Protein AF-A0A2V6C7C2-F1 (afdb_monomer)

Solvent-accessible surface area (backbone atoms only — not comparable to full-atom values): 11644 Å² total; per-residue (Å²): 134,55,72,67,60,51,52,50,51,51,51,52,51,50,51,53,52,50,49,51,52,50,50,54,49,50,71,72,61,53,42,81,50,65,70,53,61,60,75,38,89,41,71,35,32,32,87,88,65,49,78,77,36,67,43,21,40,68,70,73,57,61,56,94,78,22,45,47,46,80,51,57,51,52,71,66,54,66,71,71,37,52,89,63,50,36,46,23,43,33,42,32,35,35,92,88,70,51,73,46,82,46,77,46,78,42,62,40,92,56,64,85,53,64,72,69,66,66,59,57,42,44,74,73,56,34,45,76,77,43,81,43,84,48,68,45,84,36,73,69,99,54,75,46,71,46,50,26,31,38,32,39,29,38,31,74,49,67,46,98,86,70,47,78,44,78,45,78,49,79,47,77,46,61,48,70,38,68,97,43,78,36,46,47,68,67,59,52,54,49,52,42,53,51,34,36,74,75,72,33,28,81

Nearest PDB structures (foldseek):
  7m30-assembly1_D  TM=2.480E-01  e=1.673E-01  Human betaherpesvirus 5
  4rh8-assembly4_D  TM=3.656E-01  e=1.509E+00  Escherichia coli K-12
  7m22-assembly1_D  TM=3.491E-01  e=1.138E+00  Human betaherpesvirus 5
  4rh8-assembly3_C  TM=4.033E-01  e=2.807E+00  Escherichia coli K-12
  5odn-assembly1_B  TM=4.798E-01  e=9.175E+00  Salinibacter ruber DSM 13855

pLDDT: mean 91.93, std 5.11, range [59.72, 98.06]

Radius of gyration: 22.16 Å; Cα contacts (8 Å, |Δi|>4): 317; chains: 1; bounding box: 68×44×55 Å

Sequence (202 aa):
MNKRSWNMLVVVLVLVGGASSLLGYWKTKQKLGRPGVKIVAEPIHDPDGKVVGTNSVYLPEQALNFSSQPVPVTPLELGWLPQDTTYGRRIYKAPDDFQIWCNVVLMGSDRTSIHKPQYCLTGQGWWIDRSELTTIPMDRPSRYDLPVMKLTATSVGETASGEKVKARGVYVYWFVADNELTADHLQRMWWMARDLIRTGTL

Secondary structure (DSSP, 8-state):
--HHHHHHHHHHHHHHHHHHHHHHHHHHH-B----SS-EES--EE-TT--EEES-EE---SEETTEEEEE-PPPHHHHHHS-TT-EEEEEEEE-TTS-EEEEEEEE--S-GGG---HHHHHHHTTEEEEEEEEEEEEE-SSS-EEEEEEEEEEEEEEE-TTS-EEEEEEEEEE-EEETTEEES-HHHHHHHHHHHHHHHSB-

Structure (mmCIF, N/CA/C/O backbone):
data_AF-A0A2V6C7C2-F1
#
_entry.id   AF-A0A2V6C7C2-F1
#
loop_
_atom_site.group_PDB
_atom_site.id
_atom_site.type_symbol
_atom_site.label_atom_id
_atom_site.label_alt_id
_atom_site.label_comp_id
_atom_site.label_asym_id
_atom_site.label_entity_id
_atom_site.label_seq_id
_atom_site.pdbx_PDB_ins_code
_atom_site.Cartn_x
_atom_site.Cartn_y
_atom_site.Cartn_z
_atom_site.occupancy
_atom_site.B_iso_or_equiv
_atom_site.auth_seq_id
_atom_site.auth_comp_id
_atom_site.auth_asym_id
_atom_site.auth_atom_id
_atom_site.pdbx_PDB_model_num
ATOM 1 N N . MET A 1 1 ? 45.050 16.874 -27.791 1.00 59.72 1 MET A N 1
ATOM 2 C CA . MET A 1 1 ? 44.523 15.690 -27.069 1.00 59.72 1 MET A CA 1
ATOM 3 C C . MET A 1 1 ? 45.266 14.453 -27.557 1.00 59.72 1 MET A C 1
ATOM 5 O O . MET A 1 1 ? 45.430 14.333 -28.764 1.00 59.72 1 MET A O 1
ATOM 9 N N . ASN A 1 2 ? 45.780 13.580 -26.681 1.00 85.88 2 ASN A N 1
ATOM 10 C CA . ASN A 1 2 ? 46.509 12.388 -27.145 1.00 85.88 2 ASN A CA 1
ATOM 11 C C . ASN A 1 2 ? 45.525 11.286 -27.604 1.00 85.88 2 ASN A C 1
ATOM 13 O O . ASN A 1 2 ? 44.358 11.285 -27.201 1.00 85.88 2 ASN A O 1
ATOM 17 N N . LYS A 1 3 ? 45.992 10.340 -28.433 1.00 86.44 3 LYS A N 1
ATOM 18 C CA . LYS A 1 3 ? 45.162 9.245 -28.978 1.00 86.44 3 LYS A CA 1
ATOM 19 C C . LYS A 1 3 ? 44.447 8.430 -27.889 1.00 86.44 3 LYS A C 1
ATOM 21 O O . LYS A 1 3 ? 43.309 8.025 -28.079 1.00 86.44 3 LYS A O 1
ATOM 26 N N . ARG A 1 4 ? 45.073 8.231 -26.725 1.00 85.88 4 ARG A N 1
ATOM 27 C CA . ARG A 1 4 ? 44.493 7.513 -25.578 1.00 85.88 4 ARG A CA 1
ATOM 28 C C . ARG A 1 4 ? 43.332 8.286 -24.944 1.00 85.88 4 ARG A C 1
ATOM 30 O O . ARG A 1 4 ? 42.306 7.682 -24.656 1.00 85.88 4 ARG A O 1
ATOM 37 N N . SER A 1 5 ? 43.460 9.604 -24.783 1.00 85.69 5 SER A N 1
ATOM 38 C CA . SER A 1 5 ? 42.380 10.473 -24.294 1.00 85.69 5 SER A CA 1
ATOM 39 C C . SER A 1 5 ? 41.203 10.524 -25.271 1.00 85.69 5 SER A C 1
ATOM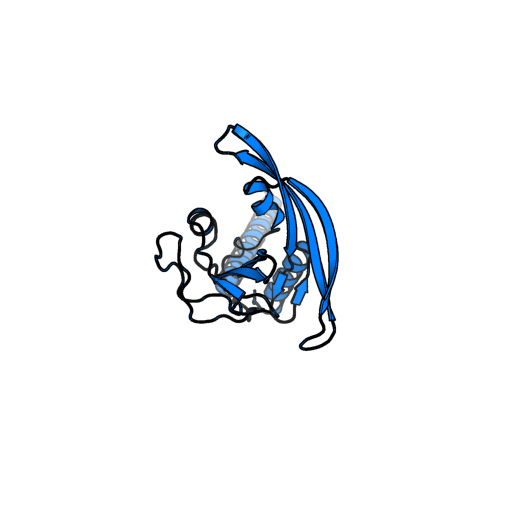 41 O O . SER A 1 5 ? 40.056 10.496 -24.840 1.00 85.69 5 SER A O 1
ATOM 43 N N . TRP A 1 6 ? 41.475 10.546 -26.581 1.00 93.62 6 TRP A N 1
ATOM 44 C CA . TRP A 1 6 ? 40.430 10.466 -27.607 1.00 93.62 6 TRP A CA 1
ATOM 45 C C . TRP A 1 6 ? 39.699 9.121 -27.573 1.00 93.62 6 TRP A C 1
ATOM 47 O O . TRP A 1 6 ? 38.473 9.092 -27.547 1.00 93.62 6 TRP A O 1
ATOM 57 N N . ASN A 1 7 ? 40.437 8.013 -27.475 1.00 93.31 7 ASN A N 1
ATOM 58 C CA . ASN A 1 7 ? 39.845 6.680 -27.373 1.00 93.31 7 ASN A CA 1
ATOM 59 C C . ASN A 1 7 ? 38.983 6.532 -26.109 1.00 93.31 7 ASN A C 1
ATOM 61 O O . ASN A 1 7 ? 37.884 5.994 -26.187 1.00 93.31 7 ASN A O 1
ATOM 65 N N . MET A 1 8 ? 39.440 7.043 -24.960 1.00 93.88 8 MET A N 1
ATOM 66 C CA . MET A 1 8 ? 38.638 7.054 -23.729 1.00 93.88 8 MET A CA 1
ATOM 67 C C . MET A 1 8 ? 37.353 7.868 -23.890 1.00 93.88 8 MET A C 1
ATOM 69 O O . MET A 1 8 ? 36.290 7.395 -23.499 1.00 93.88 8 MET A O 1
ATOM 73 N N . LEU A 1 9 ? 37.432 9.056 -24.497 1.00 94.62 9 LEU A N 1
ATOM 74 C CA . LEU A 1 9 ? 36.259 9.892 -24.746 1.00 94.62 9 LEU A CA 1
ATOM 75 C C . LEU A 1 9 ? 35.235 9.171 -25.632 1.00 94.62 9 LEU A C 1
ATOM 77 O O . LEU A 1 9 ? 34.054 9.146 -25.301 1.00 94.62 9 LEU A O 1
ATOM 81 N N . VAL A 1 10 ? 35.689 8.540 -26.717 1.00 95.81 10 VAL A N 1
ATOM 82 C CA . VAL A 1 10 ? 34.820 7.765 -27.614 1.00 95.81 10 VAL A CA 1
ATOM 83 C C . VAL A 1 10 ? 34.155 6.608 -26.867 1.00 95.81 10 VAL A C 1
ATOM 85 O O . VAL A 1 10 ? 32.945 6.437 -26.981 1.00 95.81 10 VAL A O 1
ATOM 88 N N . VAL A 1 11 ? 34.903 5.850 -26.059 1.00 96.25 11 VAL A N 1
ATOM 89 C CA . VAL A 1 11 ? 34.341 4.743 -25.266 1.00 96.25 11 VAL A CA 1
ATOM 90 C C . VAL A 1 11 ? 33.272 5.243 -24.295 1.00 96.25 11 VAL A C 1
ATOM 92 O O . VAL A 1 11 ? 32.191 4.662 -24.229 1.00 96.25 11 VAL A O 1
ATOM 95 N N . VAL A 1 12 ? 33.530 6.341 -23.580 1.00 96.62 12 VAL A N 1
ATOM 96 C CA . VAL A 1 12 ? 32.550 6.929 -22.655 1.00 96.62 12 VAL A CA 1
ATOM 97 C C . VAL A 1 12 ? 31.294 7.377 -23.401 1.00 96.62 12 VAL A C 1
ATOM 99 O O . VAL A 1 12 ? 30.191 7.051 -22.972 1.00 96.62 12 VAL A O 1
ATOM 102 N N . LEU A 1 13 ? 31.439 8.067 -24.535 1.00 97.19 13 LEU A N 1
ATOM 103 C CA . LEU A 1 13 ? 30.299 8.520 -25.337 1.00 97.19 13 LEU A CA 1
ATOM 104 C C . LEU A 1 13 ? 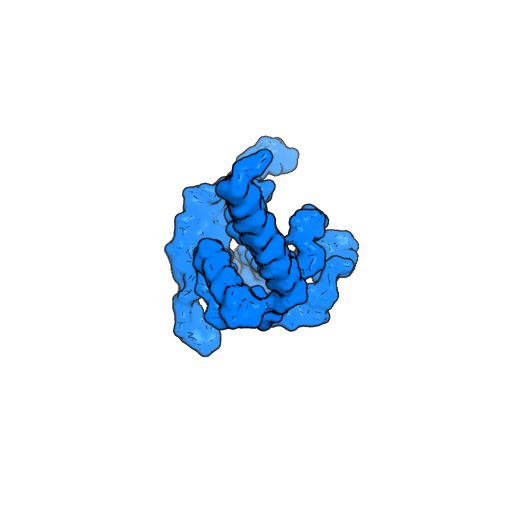29.466 7.352 -25.872 1.00 97.19 13 LEU A C 1
ATOM 106 O O . LEU A 1 13 ? 28.239 7.416 -25.836 1.00 97.19 13 LEU A O 1
ATOM 110 N N . VAL A 1 14 ? 30.111 6.269 -26.313 1.00 96.88 14 VAL A N 1
ATOM 111 C CA . VAL A 1 14 ? 29.419 5.052 -26.761 1.00 96.88 14 VAL A CA 1
ATOM 112 C C . VAL A 1 14 ? 28.667 4.393 -25.605 1.00 96.88 14 VAL A C 1
ATOM 114 O O . VAL A 1 14 ? 27.509 4.021 -25.778 1.00 96.88 14 VAL A O 1
ATOM 117 N N . LEU A 1 15 ? 29.273 4.284 -24.420 1.00 96.75 15 LEU A N 1
ATOM 118 C CA . LEU A 1 15 ? 28.613 3.702 -23.247 1.00 96.75 15 LEU A CA 1
ATOM 119 C C . LEU A 1 15 ? 27.416 4.542 -22.791 1.00 96.75 15 LEU A C 1
ATOM 121 O O . LEU A 1 15 ? 26.339 3.995 -22.562 1.00 96.75 15 LEU A O 1
ATOM 125 N N . VAL A 1 16 ? 27.574 5.864 -22.706 1.00 96.50 16 VAL A N 1
ATOM 126 C CA . VAL A 1 16 ? 26.496 6.782 -22.312 1.00 96.50 16 VAL A CA 1
ATOM 127 C C . VAL A 1 16 ? 25.377 6.789 -23.353 1.00 96.50 16 VAL A C 1
ATOM 129 O O . VAL A 1 16 ? 24.206 6.675 -22.991 1.00 96.50 16 VAL A O 1
ATOM 132 N N . GLY A 1 17 ? 25.715 6.882 -24.643 1.00 96.25 17 GLY A N 1
ATOM 133 C CA . GLY A 1 17 ? 24.741 6.876 -25.735 1.00 96.25 17 GLY A CA 1
ATOM 134 C C . GLY A 1 17 ? 23.998 5.544 -25.846 1.00 96.25 17 GLY A C 1
ATOM 135 O O . GLY A 1 17 ? 22.772 5.524 -25.978 1.00 96.25 17 GLY A O 1
ATOM 136 N N . GLY A 1 18 ? 24.721 4.429 -25.713 1.00 94.88 18 GLY A N 1
ATOM 137 C CA . GLY A 1 18 ? 24.154 3.082 -25.692 1.00 94.88 18 GLY A CA 1
ATOM 138 C C . GLY A 1 18 ? 23.219 2.866 -24.503 1.00 94.88 18 GLY A C 1
ATOM 139 O O . GLY A 1 18 ? 22.078 2.447 -24.692 1.00 94.88 18 GLY A O 1
ATOM 140 N N . ALA A 1 19 ? 23.652 3.229 -23.291 1.00 91.88 19 ALA A N 1
ATOM 141 C CA . ALA A 1 19 ? 22.827 3.136 -22.089 1.00 91.88 19 ALA A CA 1
ATOM 142 C C . ALA A 1 19 ? 21.577 4.024 -22.181 1.00 91.88 19 ALA A C 1
ATOM 144 O O . ALA A 1 19 ? 20.478 3.564 -21.885 1.00 91.88 19 ALA A O 1
ATOM 145 N N . SER A 1 20 ? 21.715 5.267 -22.650 1.00 92.31 20 SER A N 1
ATOM 146 C CA . SER A 1 20 ? 20.584 6.193 -22.813 1.00 92.31 20 SER A CA 1
ATOM 147 C C . SER A 1 20 ? 19.560 5.664 -23.817 1.00 92.31 20 SER A C 1
ATOM 149 O O . SER A 1 20 ? 18.359 5.704 -23.555 1.00 92.31 20 SER A O 1
ATOM 151 N N . SER A 1 21 ? 20.029 5.113 -24.940 1.00 90.69 21 SER A N 1
ATOM 152 C CA . SER A 1 21 ? 19.165 4.516 -25.964 1.00 90.69 21 SER A CA 1
ATOM 153 C C . SER A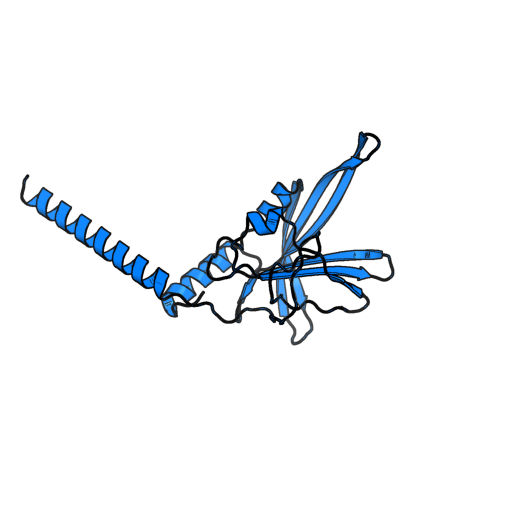 1 21 ? 18.436 3.281 -25.433 1.00 90.69 21 SER A C 1
ATOM 155 O O . SER A 1 21 ? 17.232 3.140 -25.643 1.00 90.69 21 SER A O 1
ATOM 157 N N . LEU A 1 22 ? 19.140 2.420 -24.692 1.00 87.44 22 LEU A N 1
ATOM 158 C CA . LEU A 1 22 ? 18.561 1.233 -24.063 1.00 87.44 22 LEU A CA 1
ATOM 159 C C . LEU A 1 22 ? 17.496 1.603 -23.021 1.00 87.44 22 LEU A C 1
ATOM 161 O O . LEU A 1 22 ? 16.393 1.059 -23.051 1.00 87.44 22 LEU A O 1
ATOM 165 N N . LEU A 1 23 ? 17.793 2.563 -22.142 1.00 86.50 23 LEU A N 1
ATOM 166 C CA . LEU A 1 23 ? 16.851 3.058 -21.134 1.00 86.50 23 LEU A CA 1
ATOM 167 C C . LEU A 1 23 ? 15.631 3.729 -21.778 1.00 86.50 23 LEU A C 1
ATOM 169 O O . LEU A 1 23 ? 14.503 3.492 -21.347 1.00 86.50 23 LEU A O 1
ATOM 173 N N . GLY A 1 24 ? 15.833 4.522 -22.834 1.00 86.50 24 GLY A N 1
ATOM 174 C CA . GLY A 1 24 ? 14.746 5.135 -23.602 1.00 86.50 24 GLY A CA 1
ATOM 175 C C . GLY A 1 24 ? 13.842 4.095 -24.269 1.00 86.50 24 GLY A C 1
ATOM 176 O O . GLY A 1 24 ? 12.613 4.196 -24.208 1.00 86.50 24 GLY A O 1
ATOM 177 N N . TYR A 1 25 ? 14.436 3.047 -24.841 1.00 84.75 25 TYR A N 1
ATOM 178 C CA . TYR A 1 25 ? 13.695 1.925 -25.411 1.00 84.75 25 TYR A CA 1
ATOM 179 C C . TYR A 1 25 ? 12.883 1.179 -24.339 1.00 84.75 25 TYR A C 1
ATOM 181 O O . TYR A 1 25 ? 11.683 0.977 -24.511 1.00 84.75 25 TYR A O 1
ATOM 189 N N . TRP A 1 26 ? 13.478 0.842 -23.191 1.00 81.19 26 TRP A N 1
ATOM 190 C CA . TRP A 1 26 ? 12.766 0.151 -22.105 1.00 81.19 26 TRP A CA 1
ATOM 191 C C . TRP A 1 26 ? 11.639 0.988 -21.500 1.00 81.19 26 TRP A C 1
ATOM 193 O O . TRP A 1 26 ? 10.550 0.465 -21.267 1.00 81.19 26 TRP A O 1
ATOM 203 N N . LYS A 1 27 ? 11.848 2.298 -21.324 1.00 80.75 27 LYS A N 1
ATOM 204 C CA . LYS A 1 27 ? 10.815 3.213 -20.818 1.00 80.75 27 LYS A CA 1
ATOM 205 C C . LYS A 1 27 ? 9.559 3.231 -21.697 1.00 80.75 27 LYS A C 1
ATOM 207 O O . LYS A 1 27 ? 8.460 3.388 -21.175 1.00 80.75 27 LYS A O 1
ATOM 212 N N . THR A 1 28 ? 9.712 3.076 -23.013 1.00 82.25 28 THR A N 1
ATOM 213 C CA . THR A 1 28 ? 8.595 3.128 -23.978 1.00 82.25 28 THR A CA 1
ATOM 214 C C . THR A 1 28 ? 7.975 1.765 -24.280 1.00 82.25 28 THR A C 1
ATOM 216 O O . THR A 1 28 ? 6.870 1.703 -24.817 1.00 82.25 28 THR A O 1
ATOM 219 N N . LYS A 1 29 ? 8.670 0.669 -23.959 1.00 81.94 29 LYS A N 1
ATOM 220 C CA . LYS A 1 29 ? 8.228 -0.701 -24.259 1.00 81.94 29 LYS A CA 1
ATOM 221 C C . LYS A 1 29 ? 7.699 -1.472 -23.056 1.00 81.94 29 LYS A C 1
ATOM 223 O O . LYS A 1 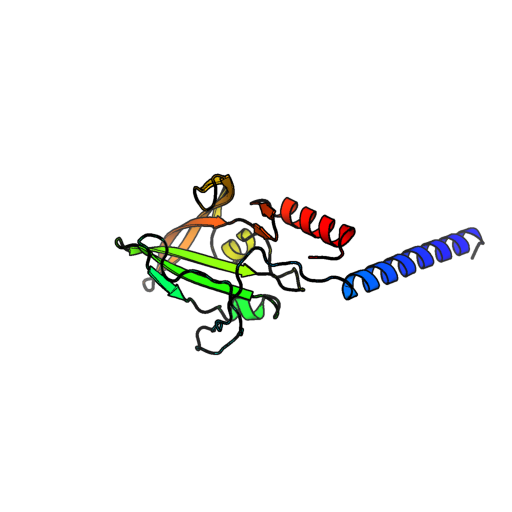29 ? 7.135 -2.544 -23.263 1.00 81.94 29 LYS A O 1
ATOM 228 N N . GLN A 1 30 ? 7.852 -0.938 -21.846 1.00 85.50 30 GLN A N 1
ATOM 229 C CA . GLN A 1 30 ? 7.244 -1.520 -20.653 1.00 85.50 30 GLN A CA 1
ATOM 230 C C . GLN A 1 30 ? 5.715 -1.558 -20.769 1.00 85.50 30 GLN A C 1
ATOM 232 O O . GLN A 1 30 ? 5.097 -0.639 -21.313 1.00 85.50 30 GLN A O 1
ATOM 237 N N . LYS A 1 31 ? 5.106 -2.618 -20.246 1.00 89.38 31 LYS A N 1
ATOM 238 C CA . LYS A 1 31 ? 3.651 -2.776 -20.166 1.00 89.38 31 LYS A CA 1
ATOM 239 C C . LYS A 1 31 ? 3.252 -3.163 -18.752 1.00 89.38 31 LYS A C 1
ATOM 241 O O . LYS A 1 31 ? 4.036 -3.787 -18.047 1.00 89.38 31 LYS A O 1
ATOM 246 N N . LEU A 1 32 ? 2.033 -2.820 -18.356 1.00 89.44 32 LEU A N 1
ATOM 247 C CA . LEU A 1 32 ? 1.477 -3.297 -17.094 1.00 89.44 32 LEU A CA 1
ATOM 248 C C . LEU A 1 32 ? 1.123 -4.778 -17.198 1.00 89.44 32 LEU A C 1
ATOM 250 O O . LEU A 1 32 ? 0.535 -5.207 -18.196 1.00 89.44 32 LEU A O 1
ATOM 254 N N . GLY A 1 33 ? 1.490 -5.542 -16.171 1.00 89.38 33 GLY A N 1
ATOM 255 C CA . GLY A 1 33 ? 1.039 -6.911 -15.999 1.00 89.38 33 GLY A CA 1
ATOM 256 C C . GLY A 1 33 ? -0.432 -6.995 -15.619 1.00 89.38 33 GLY A C 1
ATOM 257 O O . GLY A 1 33 ? -1.160 -6.001 -15.542 1.00 89.38 33 GLY A O 1
ATOM 258 N N . ARG A 1 34 ? -0.890 -8.223 -15.376 1.00 92.19 34 ARG A N 1
ATOM 259 C CA . ARG A 1 34 ? -2.218 -8.435 -14.802 1.00 92.19 34 ARG A CA 1
ATOM 260 C C . ARG A 1 34 ? -2.194 -7.977 -13.340 1.00 92.19 34 ARG A C 1
ATOM 262 O O . ARG A 1 34 ? -1.267 -8.329 -12.614 1.00 92.19 34 ARG A O 1
ATOM 269 N N . PRO A 1 35 ? -3.190 -7.207 -12.880 1.00 93.12 35 PRO A N 1
ATOM 270 C CA . PRO A 1 35 ? -3.246 -6.811 -11.483 1.00 93.12 35 PRO A CA 1
ATOM 271 C C . PRO A 1 35 ? -3.498 -8.041 -10.605 1.00 93.12 35 PRO A C 1
ATOM 273 O O . PRO A 1 35 ? -4.343 -8.877 -10.919 1.00 93.12 35 PRO A O 1
ATOM 276 N N . GLY A 1 36 ? -2.822 -8.113 -9.458 1.00 92.94 36 GLY A N 1
ATOM 277 C CA . GLY A 1 36 ? -3.069 -9.146 -8.443 1.00 92.94 36 GLY A CA 1
ATOM 278 C C . GLY A 1 36 ? -4.372 -8.949 -7.649 1.00 92.94 36 GLY A C 1
ATOM 279 O O . GLY A 1 36 ? -4.618 -9.643 -6.667 1.00 92.94 36 GLY A O 1
ATOM 280 N N . VAL A 1 37 ? -5.203 -7.983 -8.050 1.00 94.75 37 VAL A N 1
ATOM 281 C CA . VAL A 1 37 ? -6.492 -7.641 -7.441 1.00 94.75 37 VAL A CA 1
ATOM 282 C C . VAL A 1 37 ? -7.554 -7.474 -8.524 1.00 94.75 37 VAL A C 1
ATOM 284 O O . VAL A 1 37 ? -7.253 -7.124 -9.667 1.00 94.75 37 VAL A O 1
ATOM 287 N N . LYS A 1 38 ? -8.820 -7.699 -8.167 1.00 95.56 38 LYS A N 1
ATOM 288 C CA . LYS A 1 38 ? -9.947 -7.509 -9.085 1.00 95.56 38 LYS A CA 1
ATOM 289 C C . LYS A 1 38 ? -10.263 -6.018 -9.226 1.00 95.56 38 LYS A C 1
ATOM 291 O O . LYS A 1 38 ? -10.588 -5.366 -8.238 1.00 95.56 38 LYS A O 1
ATOM 296 N N . ILE A 1 39 ? -10.220 -5.510 -10.454 1.00 96.44 39 ILE A N 1
ATOM 297 C CA . ILE A 1 39 ? -10.657 -4.151 -10.797 1.00 96.44 39 ILE A CA 1
ATOM 298 C C . ILE A 1 39 ? -12.125 -4.199 -11.235 1.00 96.44 39 ILE A C 1
ATOM 300 O O . ILE A 1 39 ? -12.525 -5.113 -11.961 1.00 96.44 39 ILE A O 1
ATOM 304 N N . VAL A 1 40 ? -12.924 -3.233 -10.788 1.00 96.81 40 VAL A N 1
ATOM 305 C CA . VAL A 1 40 ? -14.340 -3.075 -11.152 1.00 96.81 40 VAL A CA 1
ATOM 306 C C . VAL A 1 40 ? -14.620 -1.661 -11.654 1.00 96.81 40 VAL A C 1
ATOM 308 O O . VAL A 1 40 ? -13.923 -0.715 -11.289 1.00 96.81 40 VAL A O 1
ATOM 311 N N . ALA A 1 41 ? -15.645 -1.527 -12.497 1.00 95.25 41 ALA A N 1
ATOM 312 C CA . ALA A 1 41 ? -16.105 -0.253 -13.049 1.00 95.25 41 ALA A CA 1
ATOM 313 C C . ALA A 1 41 ? -16.979 0.504 -12.032 1.00 95.25 41 ALA A C 1
ATOM 315 O O . ALA A 1 41 ? -18.164 0.743 -12.261 1.00 95.25 41 ALA A O 1
ATOM 316 N N . GLU A 1 42 ? -16.393 0.821 -10.881 1.00 93.19 42 GLU A N 1
ATOM 317 C CA . GLU A 1 42 ? -17.012 1.621 -9.828 1.00 93.19 42 GLU A CA 1
ATOM 318 C C . GLU A 1 42 ? -16.237 2.936 -9.668 1.00 93.19 42 GLU A C 1
ATOM 320 O O . GLU A 1 42 ? -15.001 2.912 -9.597 1.00 93.19 42 GLU A O 1
ATOM 325 N N . PRO A 1 43 ? -16.930 4.087 -9.614 1.00 92.44 43 PRO A N 1
ATOM 326 C CA . PRO A 1 43 ? -16.270 5.372 -9.485 1.00 92.44 43 PRO A CA 1
ATOM 327 C C . PRO A 1 43 ? -15.642 5.546 -8.101 1.00 92.44 43 PRO A C 1
ATOM 329 O O . PRO A 1 43 ? -16.205 5.173 -7.071 1.00 92.44 43 PRO A O 1
ATOM 332 N N . ILE A 1 44 ? -14.473 6.174 -8.086 1.00 91.50 44 ILE A N 1
ATOM 333 C CA . ILE A 1 44 ? -13.812 6.642 -6.871 1.00 91.50 44 ILE A CA 1
ATOM 334 C C . ILE A 1 44 ? -14.181 8.109 -6.691 1.00 91.50 44 ILE A C 1
ATOM 336 O O . ILE A 1 44 ? -14.098 8.886 -7.646 1.00 91.50 44 ILE A O 1
ATOM 340 N N . HIS A 1 45 ? -14.552 8.480 -5.469 1.00 92.94 45 HIS A N 1
ATOM 341 C CA . HIS A 1 45 ? -14.937 9.842 -5.118 1.00 92.94 45 HIS A CA 1
ATOM 342 C C . HIS A 1 45 ? -13.924 10.490 -4.171 1.00 92.94 45 HIS A C 1
ATOM 344 O O . HIS A 1 45 ? -13.285 9.807 -3.365 1.00 92.94 45 HIS A O 1
ATOM 350 N N . ASP A 1 46 ? -13.791 11.809 -4.267 1.00 92.38 46 ASP A N 1
ATOM 351 C CA . ASP A 1 46 ? -13.165 12.636 -3.234 1.00 92.38 46 ASP A CA 1
ATOM 352 C C . ASP A 1 46 ? -14.182 13.001 -2.125 1.00 92.38 46 ASP A C 1
ATOM 354 O O . ASP A 1 46 ? -15.355 12.617 -2.216 1.00 92.38 46 ASP A O 1
ATOM 358 N N . PRO A 1 47 ? -13.773 13.694 -1.041 1.00 93.19 47 PRO A N 1
ATOM 359 C CA . PRO A 1 47 ? -14.684 14.056 0.044 1.00 93.19 47 PRO A CA 1
ATOM 360 C C . PRO A 1 47 ? -15.817 15.002 -0.375 1.00 93.19 47 PRO A C 1
ATOM 362 O O . PRO A 1 47 ? -16.839 15.037 0.306 1.00 93.19 47 PRO A O 1
ATOM 365 N N . ASP A 1 48 ? -15.663 15.717 -1.493 1.00 92.69 48 ASP A N 1
ATOM 366 C CA . ASP A 1 48 ? -16.681 16.604 -2.066 1.00 92.69 48 ASP A CA 1
ATOM 367 C C . ASP A 1 48 ? -17.657 15.843 -2.991 1.00 92.69 48 ASP A C 1
ATOM 369 O O . ASP A 1 48 ? -18.581 16.426 -3.563 1.00 92.69 48 ASP A O 1
ATOM 373 N N . GLY A 1 49 ? -17.473 14.527 -3.148 1.00 89.62 49 GLY A N 1
ATOM 374 C CA . GLY A 1 49 ? -18.306 13.653 -3.972 1.00 89.62 49 GLY A CA 1
ATOM 375 C C . GLY A 1 49 ? -17.958 13.674 -5.462 1.00 89.62 49 GLY A C 1
ATOM 376 O O . GLY A 1 49 ? -18.631 13.015 -6.261 1.00 89.62 49 GLY A O 1
ATOM 377 N N . LYS A 1 50 ? -16.900 14.377 -5.874 1.00 92.44 50 LYS A N 1
ATOM 378 C CA . LYS A 1 50 ? -16.472 14.436 -7.273 1.00 92.44 50 LYS A CA 1
ATOM 379 C C . LYS A 1 50 ? -15.812 13.122 -7.681 1.00 92.44 50 LYS A C 1
ATOM 381 O O . LYS A 1 50 ? -15.014 12.554 -6.942 1.00 92.44 50 LYS A O 1
ATOM 386 N N . VAL A 1 51 ? -16.116 12.656 -8.892 1.00 92.12 51 VAL A N 1
ATOM 387 C CA . VAL A 1 51 ? -15.476 11.468 -9.473 1.00 92.12 51 VAL A CA 1
ATOM 388 C C . VAL A 1 51 ? -14.018 11.781 -9.813 1.00 92.12 51 VAL A C 1
ATOM 390 O O . VAL A 1 51 ? -13.737 12.677 -10.611 1.00 92.12 51 VAL A O 1
ATOM 393 N N . VAL A 1 52 ? -13.102 11.017 -9.223 1.00 90.31 52 VAL A N 1
ATOM 394 C CA . VAL A 1 52 ? -11.644 11.136 -9.405 1.00 90.31 52 VAL A CA 1
ATOM 395 C C . VAL A 1 52 ? -11.025 9.917 -10.089 1.00 90.31 52 VAL A C 1
ATOM 397 O O . VAL A 1 52 ? -9.887 9.972 -10.541 1.00 90.31 52 VAL A O 1
ATOM 400 N N . GLY A 1 53 ? -11.791 8.837 -10.234 1.00 90.06 53 GLY A N 1
ATOM 401 C CA . GLY A 1 53 ? -11.431 7.663 -11.021 1.00 90.06 53 GLY A CA 1
ATOM 402 C C . GLY A 1 53 ? -12.685 6.912 -11.451 1.00 90.06 53 GLY A C 1
ATOM 403 O O . GLY A 1 53 ? -13.690 6.940 -10.748 1.00 90.06 53 GLY A O 1
ATOM 404 N N . THR A 1 54 ? -12.645 6.263 -12.613 1.00 91.75 54 THR A N 1
ATOM 405 C CA . THR A 1 54 ? -13.788 5.510 -13.167 1.00 91.75 54 THR A CA 1
ATOM 406 C C . THR A 1 54 ? -13.767 4.024 -12.822 1.00 91.75 54 THR A C 1
ATOM 408 O O . THR A 1 54 ? -14.758 3.334 -13.045 1.00 91.75 54 THR A O 1
ATOM 411 N N . ASN A 1 55 ? -12.645 3.536 -12.293 1.00 94.12 55 ASN A N 1
ATOM 412 C CA . ASN A 1 55 ? -12.468 2.163 -11.847 1.00 94.12 55 ASN A CA 1
ATOM 413 C C . ASN A 1 55 ? -11.905 2.154 -10.428 1.00 94.12 55 ASN A C 1
ATOM 415 O O . ASN A 1 55 ? -11.146 3.053 -10.060 1.00 94.12 55 ASN A O 1
ATOM 419 N N . SER A 1 56 ? -12.206 1.099 -9.678 1.00 95.81 56 SER A N 1
ATOM 420 C CA . SER A 1 56 ? -11.716 0.884 -8.320 1.00 95.81 56 SER A CA 1
ATOM 421 C C . SER A 1 56 ? -11.222 -0.549 -8.133 1.00 95.81 56 SER A C 1
ATOM 423 O O . SER A 1 56 ? -11.524 -1.454 -8.921 1.00 95.81 56 SER A O 1
ATOM 425 N N . VAL A 1 57 ? -10.434 -0.770 -7.080 1.00 97.00 57 VAL A N 1
ATOM 426 C CA . VAL A 1 57 ? -10.158 -2.129 -6.612 1.00 97.00 57 VAL A CA 1
ATOM 427 C C . VAL A 1 57 ? -11.373 -2.627 -5.842 1.00 97.00 57 VAL A C 1
ATOM 429 O O . VAL A 1 57 ? -11.780 -2.018 -4.851 1.00 97.00 57 VAL A O 1
ATOM 432 N N . TYR A 1 58 ? -11.912 -3.764 -6.276 1.00 97.06 58 TYR A N 1
ATOM 433 C CA . TYR A 1 58 ? -13.070 -4.381 -5.651 1.00 97.06 58 TYR A CA 1
ATOM 434 C C . TYR A 1 58 ? -12.775 -4.759 -4.201 1.00 97.06 58 TYR A C 1
ATOM 436 O O . TYR A 1 58 ? -11.867 -5.543 -3.912 1.00 97.06 58 TYR A O 1
ATOM 444 N N . LEU A 1 59 ? -13.612 -4.249 -3.306 1.00 96.62 59 LEU A N 1
ATOM 445 C CA . LEU A 1 59 ? -13.673 -4.626 -1.904 1.00 96.62 59 LEU A CA 1
ATOM 446 C C . LEU A 1 59 ? -15.131 -4.983 -1.587 1.00 96.62 59 LEU A C 1
ATOM 448 O O . LEU A 1 59 ? -16.013 -4.172 -1.873 1.00 96.62 59 LEU A O 1
ATOM 452 N N . PRO A 1 60 ? -15.408 -6.177 -1.038 1.00 95.75 60 PRO A N 1
ATOM 453 C CA . PRO A 1 60 ? -16.777 -6.633 -0.840 1.00 95.75 60 PRO A CA 1
ATOM 454 C C . PRO A 1 60 ? -17.529 -5.769 0.177 1.00 95.75 60 PRO A C 1
ATOM 456 O O . PRO A 1 60 ? -16.972 -5.329 1.178 1.00 95.75 60 PRO A O 1
ATOM 459 N N . GLU A 1 61 ? -18.828 -5.570 -0.038 1.00 96.56 61 GLU A N 1
ATOM 460 C CA . GLU A 1 61 ? -19.656 -4.808 0.906 1.00 96.56 61 GLU A CA 1
ATOM 461 C C . GLU A 1 61 ? -19.832 -5.523 2.252 1.00 96.56 61 GLU A C 1
ATOM 463 O O . GLU A 1 61 ? -19.940 -4.872 3.294 1.00 96.56 61 GLU A O 1
ATOM 468 N N . GLN A 1 62 ? -19.808 -6.858 2.233 1.00 96.31 62 GLN A N 1
ATOM 469 C CA . GLN A 1 62 ? -19.824 -7.712 3.415 1.00 96.31 62 GLN A CA 1
ATOM 470 C C . GLN A 1 62 ? -18.619 -8.648 3.429 1.00 96.31 62 GLN A C 1
ATOM 472 O O . GLN A 1 62 ? -18.303 -9.298 2.431 1.00 96.31 62 GLN A O 1
ATOM 477 N N . ALA A 1 63 ? -17.985 -8.762 4.591 1.00 93.56 63 ALA A N 1
ATOM 478 C CA . ALA A 1 63 ? -16.930 -9.730 4.850 1.00 93.56 63 ALA A CA 1
ATOM 479 C C . ALA A 1 63 ? -17.204 -10.405 6.196 1.00 93.56 63 ALA A C 1
ATOM 481 O O . ALA A 1 63 ? -17.134 -9.762 7.239 1.00 93.56 63 ALA A O 1
ATOM 482 N N . LEU A 1 64 ? -17.524 -11.704 6.183 1.00 92.06 64 LEU A N 1
ATOM 483 C CA . LEU A 1 64 ? -17.985 -12.427 7.377 1.00 92.06 64 LEU A CA 1
ATOM 484 C C . LEU A 1 64 ? -19.204 -11.723 8.010 1.00 92.06 64 LEU A C 1
ATOM 486 O O . LEU A 1 64 ? -20.218 -11.555 7.341 1.00 92.06 64 LEU A O 1
ATOM 490 N N . ASN A 1 65 ? -19.113 -11.314 9.277 1.00 95.00 65 ASN A N 1
ATOM 491 C CA . ASN A 1 65 ? -20.131 -10.546 9.997 1.00 95.00 65 ASN A CA 1
ATOM 492 C C . ASN A 1 65 ? -19.904 -9.022 9.942 1.00 95.00 65 ASN A C 1
ATOM 494 O O . ASN A 1 65 ? -20.589 -8.288 10.652 1.00 95.00 65 ASN A O 1
ATOM 498 N N . PHE A 1 66 ? -18.955 -8.542 9.134 1.00 97.31 66 PHE A N 1
ATOM 499 C CA . PHE A 1 66 ? -18.698 -7.117 8.957 1.00 97.31 66 PHE A CA 1
ATOM 500 C C . PHE A 1 66 ? -19.503 -6.571 7.780 1.00 97.31 66 PHE A C 1
ATOM 502 O O . PHE A 1 66 ? -19.457 -7.124 6.677 1.00 97.31 66 PHE A O 1
ATOM 509 N N . SER A 1 67 ? -20.172 -5.442 7.994 1.00 97.62 67 SER A N 1
ATOM 510 C CA . SER A 1 67 ? -20.697 -4.591 6.921 1.00 97.62 67 SER A CA 1
ATOM 511 C C . SER A 1 67 ? -19.718 -3.457 6.650 1.00 97.62 67 SER A C 1
ATOM 513 O O . SER A 1 67 ? -18.899 -3.130 7.508 1.00 97.62 67 SER A O 1
ATOM 515 N N . SER A 1 68 ? -19.748 -2.861 5.462 1.00 97.38 68 SER A N 1
ATOM 516 C CA . SER A 1 68 ? -18.772 -1.828 5.126 1.00 97.38 68 SER A CA 1
ATOM 517 C C . SER A 1 68 ? -19.340 -0.662 4.346 1.00 97.38 68 SER A C 1
ATOM 519 O O . SER A 1 68 ? -20.309 -0.806 3.602 1.00 97.38 68 SER A O 1
ATOM 521 N N . GLN A 1 69 ? -18.679 0.485 4.475 1.00 96.25 69 GLN A N 1
ATOM 522 C CA . GLN A 1 69 ? -18.986 1.699 3.726 1.00 96.25 69 GLN A CA 1
ATOM 523 C C . GLN A 1 69 ? -17.760 2.151 2.926 1.00 96.25 69 GLN A C 1
ATOM 525 O O . GLN A 1 69 ? -16.639 2.041 3.438 1.00 96.25 69 GLN A O 1
ATOM 530 N N . PRO A 1 70 ? -17.943 2.635 1.684 1.00 94.69 70 PRO A N 1
ATOM 531 C CA . PRO A 1 70 ? -16.853 3.211 0.910 1.00 94.69 70 PRO A CA 1
ATOM 532 C C . PRO A 1 70 ? -16.329 4.482 1.584 1.00 94.69 70 PRO A C 1
ATOM 534 O O . PRO A 1 70 ? -17.088 5.227 2.201 1.00 94.69 70 PRO A O 1
ATOM 537 N N . VAL A 1 71 ? -15.027 4.730 1.448 1.00 94.25 71 VAL A N 1
ATOM 538 C CA . VAL A 1 71 ? -14.375 5.937 1.975 1.00 94.25 71 VAL A CA 1
ATOM 539 C C . VAL A 1 71 ? -13.782 6.736 0.818 1.00 94.25 71 VAL A C 1
ATOM 541 O O . VAL A 1 71 ? -13.076 6.147 -0.007 1.00 94.25 71 VAL A O 1
ATOM 544 N N . PRO A 1 72 ? -14.029 8.056 0.741 1.00 93.50 72 PRO A N 1
ATOM 545 C CA . PRO A 1 72 ? -13.443 8.887 -0.300 1.00 93.50 72 PRO A CA 1
ATOM 546 C C . PRO A 1 72 ? -11.912 8.954 -0.194 1.00 93.50 72 PRO A C 1
ATOM 548 O O . PRO A 1 72 ? -11.328 8.825 0.886 1.00 93.50 72 PRO A O 1
ATOM 551 N N . VAL A 1 73 ? -11.245 9.175 -1.326 1.00 90.62 73 VAL A N 1
ATOM 552 C CA . VAL A 1 73 ? -9.788 9.386 -1.365 1.00 90.62 73 VAL A CA 1
ATOM 553 C C . VAL A 1 73 ? -9.493 10.840 -1.031 1.00 90.62 73 VAL A C 1
ATOM 555 O O . VAL A 1 73 ? -10.118 11.736 -1.587 1.00 90.62 73 VAL A O 1
ATOM 558 N N . THR A 1 74 ? -8.546 11.097 -0.129 1.00 89.81 74 THR A N 1
ATOM 559 C CA . THR A 1 74 ? -8.288 12.472 0.310 1.00 89.81 74 THR A CA 1
ATOM 560 C C . THR A 1 74 ? -7.647 13.314 -0.805 1.00 89.81 74 THR A C 1
ATOM 562 O O . THR A 1 74 ? -6.865 12.785 -1.600 1.00 89.81 74 THR A O 1
ATOM 565 N N . PRO A 1 75 ? -7.887 14.640 -0.844 1.00 86.81 75 PRO A N 1
ATOM 566 C CA . PRO A 1 75 ? -7.232 15.532 -1.805 1.00 86.81 75 PRO A CA 1
ATOM 567 C C . PRO A 1 75 ? -5.704 15.490 -1.717 1.00 86.81 75 PRO A C 1
ATOM 569 O O . PRO A 1 75 ? -5.018 15.615 -2.729 1.00 86.81 75 PRO A O 1
ATOM 572 N N . LEU A 1 76 ? -5.167 15.278 -0.510 1.00 86.12 76 LEU A N 1
ATOM 573 C CA . LEU A 1 76 ? -3.731 15.137 -0.293 1.00 86.12 76 LEU A CA 1
ATOM 574 C C . LEU A 1 76 ? -3.183 13.919 -1.043 1.00 86.12 76 LEU A C 1
ATOM 576 O O . LEU A 1 76 ? -2.190 14.029 -1.750 1.00 86.12 76 LEU A O 1
ATOM 580 N N . GLU A 1 77 ? -3.849 12.772 -0.946 1.00 85.19 77 GLU A N 1
ATOM 581 C CA . GLU A 1 77 ? -3.413 11.557 -1.638 1.00 85.19 77 GLU A CA 1
ATOM 582 C C . GLU A 1 77 ? -3.538 11.689 -3.155 1.00 85.19 77 GLU A C 1
ATOM 584 O O . GLU A 1 77 ? -2.615 11.310 -3.871 1.00 85.19 77 GLU A O 1
ATOM 589 N N . LEU A 1 78 ? -4.616 12.308 -3.643 1.00 87.94 78 LEU A N 1
ATOM 590 C CA . LEU A 1 78 ? -4.794 12.597 -5.070 1.00 87.94 78 LEU A CA 1
ATOM 591 C C . LEU A 1 78 ? -3.738 13.565 -5.622 1.00 87.94 78 LEU A C 1
ATOM 593 O O . LEU A 1 78 ? -3.396 13.486 -6.797 1.00 87.94 78 LEU A O 1
ATOM 597 N N . GLY A 1 79 ? -3.241 14.488 -4.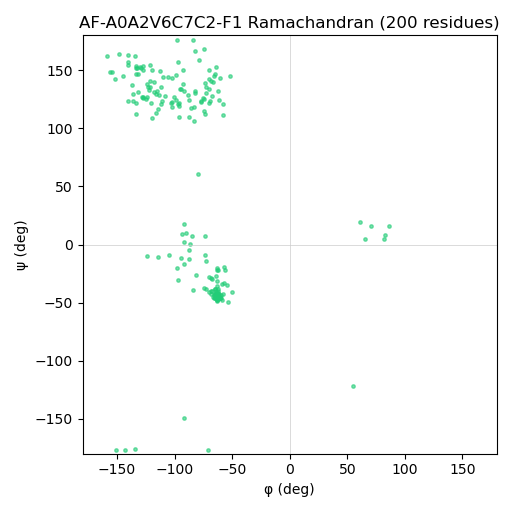795 1.00 87.25 79 GLY A N 1
ATOM 598 C CA . GLY A 1 79 ? -2.202 15.439 -5.188 1.00 87.25 79 GLY A CA 1
ATOM 599 C C . GLY A 1 79 ? -0.782 14.871 -5.139 1.00 87.25 79 GLY A C 1
ATOM 600 O O . GLY A 1 79 ? 0.089 15.363 -5.852 1.00 87.25 79 GLY A O 1
ATOM 601 N N . TRP A 1 80 ? -0.534 13.866 -4.295 1.00 86.94 80 TRP A N 1
ATOM 602 C CA . TRP A 1 80 ? 0.802 13.297 -4.080 1.00 86.94 80 TRP A CA 1
ATOM 603 C C . TRP A 1 80 ? 1.068 12.039 -4.899 1.00 86.94 80 TRP A C 1
ATOM 605 O O . TRP A 1 80 ? 2.220 11.769 -5.238 1.00 86.94 80 TRP A O 1
ATOM 615 N N . LEU A 1 81 ? 0.032 11.252 -5.187 1.00 90.81 81 LEU A N 1
ATOM 616 C CA . LEU A 1 81 ? 0.173 10.002 -5.918 1.00 90.81 81 LEU A CA 1
ATOM 617 C C . LEU A 1 81 ? -0.027 10.222 -7.425 1.00 90.81 81 LEU A C 1
ATOM 619 O O . LEU A 1 81 ? -0.788 11.104 -7.831 1.00 90.81 81 LEU A O 1
ATOM 623 N N . PRO A 1 82 ? 0.630 9.416 -8.275 1.00 92.06 82 PRO A N 1
ATOM 624 C CA . PRO A 1 82 ? 0.425 9.456 -9.716 1.00 92.06 82 PRO A CA 1
ATOM 625 C C . PRO A 1 82 ? -1.043 9.361 -10.131 1.00 92.06 82 PRO A C 1
ATOM 627 O O . PRO A 1 82 ? -1.825 8.617 -9.534 1.00 92.06 82 PRO A O 1
ATOM 630 N N . GLN A 1 83 ? -1.400 10.059 -11.211 1.00 91.19 83 GLN A N 1
ATOM 631 C CA . GLN A 1 83 ? -2.775 10.115 -11.725 1.00 91.19 83 GLN A CA 1
ATOM 632 C C . GLN A 1 83 ? -3.319 8.760 -12.197 1.00 91.19 83 GLN A C 1
ATOM 634 O O . GLN A 1 83 ? -4.530 8.580 -12.265 1.00 91.19 83 GLN A O 1
ATOM 639 N N . ASP A 1 84 ? -2.444 7.814 -12.531 1.00 91.88 84 ASP A N 1
ATOM 640 C CA . ASP A 1 84 ? -2.807 6.458 -12.942 1.00 91.88 84 ASP A CA 1
ATOM 641 C C . ASP A 1 84 ? -2.905 5.469 -11.763 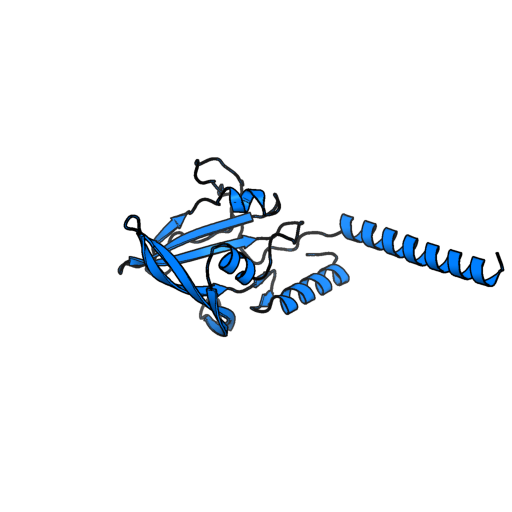1.00 91.88 84 ASP A C 1
ATOM 643 O O . ASP A 1 84 ? -3.065 4.265 -11.971 1.00 91.88 84 ASP A O 1
ATOM 647 N N . THR A 1 85 ? -2.851 5.965 -10.522 1.00 94.50 85 THR A N 1
ATOM 648 C CA . THR A 1 85 ? -3.087 5.168 -9.312 1.00 94.50 85 THR A CA 1
ATOM 649 C C . THR A 1 85 ? -4.570 4.829 -9.174 1.00 94.50 85 THR A C 1
ATOM 651 O O . THR A 1 85 ? -5.430 5.707 -9.217 1.00 94.50 85 THR A O 1
ATOM 654 N N . THR A 1 86 ? -4.879 3.553 -8.945 1.00 95.25 86 THR A N 1
ATOM 655 C CA . THR A 1 86 ? -6.244 3.081 -8.664 1.00 95.25 86 THR A CA 1
ATOM 656 C C . THR A 1 86 ? -6.391 2.741 -7.182 1.00 95.25 86 THR A C 1
ATOM 658 O O . THR A 1 86 ? -5.467 2.210 -6.568 1.00 95.25 86 THR A O 1
ATOM 661 N N . TYR A 1 87 ? -7.558 3.009 -6.594 1.00 95.69 87 TYR A N 1
ATOM 662 C CA . TYR A 1 87 ? -7.800 2.810 -5.163 1.00 95.69 87 TYR A CA 1
ATOM 663 C C . TYR A 1 87 ? -8.959 1.849 -4.901 1.00 95.69 87 TYR A C 1
ATOM 665 O O . TYR A 1 87 ? -9.882 1.732 -5.702 1.00 95.69 87 TYR A O 1
ATOM 673 N N . GLY A 1 88 ? -8.938 1.201 -3.741 1.00 95.44 88 GLY A N 1
ATOM 674 C CA . GLY A 1 88 ? -10.110 0.577 -3.128 1.00 95.44 88 GLY A CA 1
ATOM 675 C C . GLY A 1 88 ? -10.114 0.905 -1.644 1.00 95.44 88 GLY A C 1
ATOM 676 O O . GLY A 1 88 ? -9.114 0.659 -0.971 1.00 95.44 88 GLY A O 1
ATOM 677 N N . ARG A 1 89 ? -11.191 1.504 -1.125 1.00 95.06 89 ARG A N 1
ATOM 678 C CA . ARG A 1 89 ? -11.252 1.932 0.281 1.00 95.06 89 ARG A CA 1
ATOM 679 C C . ARG A 1 89 ? -12.603 1.680 0.893 1.00 95.06 89 ARG A C 1
ATOM 681 O O . ARG A 1 89 ? -13.609 2.185 0.399 1.00 95.06 89 ARG A O 1
ATOM 688 N N . ARG A 1 90 ? -12.610 0.933 1.992 1.00 96.75 90 ARG A N 1
ATOM 689 C CA . ARG A 1 90 ? -13.812 0.695 2.785 1.00 96.75 90 ARG A CA 1
ATOM 690 C C . ARG A 1 90 ? -13.463 0.609 4.265 1.00 96.75 90 ARG A C 1
ATOM 692 O O . ARG A 1 90 ? -12.422 0.060 4.628 1.00 96.75 90 ARG A O 1
ATOM 699 N N . ILE A 1 91 ? -14.357 1.105 5.112 1.00 97.56 91 ILE A N 1
ATOM 700 C CA . ILE A 1 91 ? -14.341 0.803 6.546 1.00 97.56 91 ILE A CA 1
ATOM 701 C C . ILE A 1 91 ? -15.320 -0.333 6.773 1.00 97.56 91 ILE A C 1
ATOM 703 O O . ILE A 1 91 ? -16.496 -0.205 6.443 1.00 97.56 91 ILE A O 1
ATOM 707 N N . TYR A 1 92 ? -14.823 -1.435 7.319 1.00 97.94 92 TYR A N 1
ATOM 708 C CA . TYR A 1 92 ? -15.613 -2.581 7.742 1.00 97.94 92 TYR A CA 1
ATOM 709 C C . TYR A 1 92 ? -15.926 -2.439 9.224 1.00 97.94 92 TYR A C 1
ATOM 711 O O . TYR A 1 92 ? -15.026 -2.147 10.006 1.00 97.94 92 TYR A O 1
ATOM 719 N N . LYS A 1 93 ? -17.175 -2.670 9.612 1.00 98.06 93 LYS A N 1
ATOM 720 C CA . LYS A 1 93 ? -17.666 -2.549 10.979 1.00 98.06 93 LYS A CA 1
ATOM 721 C C . LYS A 1 93 ? -18.326 -3.855 11.416 1.00 98.06 93 LYS A C 1
ATOM 723 O O . LYS A 1 93 ? -19.226 -4.352 10.737 1.00 98.06 93 LYS A O 1
ATOM 728 N N . ALA A 1 94 ? -17.863 -4.405 12.532 1.00 96.81 94 ALA A N 1
ATOM 729 C CA . ALA A 1 94 ? -18.453 -5.568 13.185 1.00 96.81 94 ALA A CA 1
ATOM 730 C C . ALA A 1 94 ? -19.652 -5.176 14.076 1.00 96.81 94 ALA A C 1
ATOM 732 O O . ALA A 1 94 ? -19.838 -3.992 14.376 1.00 96.81 94 ALA A O 1
ATOM 733 N N . PRO A 1 95 ? -20.471 -6.150 14.522 1.00 96.38 95 PRO A N 1
ATOM 734 C CA . PRO A 1 95 ? -21.620 -5.891 15.396 1.00 96.38 95 PRO A CA 1
ATOM 735 C C . PRO A 1 95 ? -21.269 -5.293 16.767 1.00 96.38 95 PRO A C 1
ATOM 737 O O . PRO A 1 95 ? -22.127 -4.686 17.394 1.00 96.38 95 PRO A O 1
ATOM 740 N N . ASP A 1 96 ? -20.030 -5.465 17.228 1.00 96.19 96 ASP A N 1
ATOM 741 C CA . ASP A 1 96 ? -19.485 -4.920 18.479 1.00 96.19 96 ASP A CA 1
ATOM 742 C C . ASP A 1 96 ? -18.805 -3.549 18.290 1.00 96.19 96 ASP A C 1
ATOM 744 O O . ASP A 1 96 ? -18.011 -3.120 19.124 1.00 96.19 96 ASP A O 1
ATOM 748 N N . ASP A 1 97 ? -19.095 -2.878 17.173 1.00 93.38 97 ASP A N 1
ATOM 749 C CA . ASP A 1 97 ? -18.506 -1.610 16.744 1.00 93.38 97 ASP A CA 1
ATOM 750 C C . ASP A 1 97 ? -17.001 -1.646 16.418 1.00 93.38 97 ASP A C 1
ATOM 752 O O . ASP A 1 97 ? -16.442 -0.604 16.058 1.00 93.38 97 ASP A O 1
ATOM 756 N N . PHE A 1 98 ? -16.341 -2.813 16.442 1.00 94.62 98 PHE A N 1
ATOM 757 C CA . PHE A 1 98 ? -14.955 -2.927 15.992 1.00 94.62 98 PHE A CA 1
ATOM 758 C C . PHE A 1 98 ? -14.836 -2.577 14.502 1.00 94.62 98 PHE A C 1
ATOM 760 O O . PHE A 1 98 ? -15.608 -3.057 13.667 1.00 94.62 98 PHE A O 1
ATOM 767 N N . GLN A 1 99 ? -13.859 -1.734 14.156 1.00 95.25 99 GLN A N 1
ATOM 768 C CA . GLN A 1 99 ? -13.669 -1.237 12.794 1.00 95.25 99 GLN A CA 1
ATOM 769 C C . GLN A 1 99 ? -12.329 -1.658 12.199 1.00 95.25 99 GLN A C 1
ATOM 771 O O . GLN A 1 99 ? -11.288 -1.580 12.848 1.00 95.25 99 GLN A O 1
ATOM 776 N N . ILE A 1 100 ? -12.355 -2.018 10.917 1.00 95.88 100 ILE A N 1
ATOM 777 C CA . ILE A 1 100 ? -11.173 -2.291 10.101 1.00 95.88 100 ILE A CA 1
ATOM 778 C C . ILE A 1 100 ? -11.175 -1.332 8.918 1.00 95.88 100 ILE A C 1
ATOM 780 O O . ILE A 1 100 ? -12.090 -1.331 8.095 1.00 95.88 100 ILE A O 1
ATOM 784 N N . TRP A 1 101 ? -10.113 -0.544 8.805 1.00 95.50 101 TRP A N 1
ATOM 785 C CA . TRP A 1 101 ? -9.875 0.313 7.651 1.00 95.50 101 TRP A CA 1
ATOM 786 C C . TRP A 1 101 ? -9.115 -0.480 6.593 1.00 95.50 101 TRP A C 1
ATOM 788 O O . TRP A 1 101 ? -7.941 -0.804 6.771 1.00 95.50 101 TRP A O 1
ATOM 798 N N . CYS A 1 102 ? -9.784 -0.805 5.490 1.00 96.31 102 CYS A N 1
ATOM 799 C CA . CYS A 1 102 ? -9.180 -1.516 4.374 1.00 96.31 102 CYS A CA 1
ATOM 800 C C . CYS A 1 102 ? -8.871 -0.528 3.251 1.00 96.31 102 CYS A C 1
ATOM 802 O O . CYS A 1 102 ? -9.780 0.100 2.705 1.00 96.31 102 CYS A O 1
ATOM 8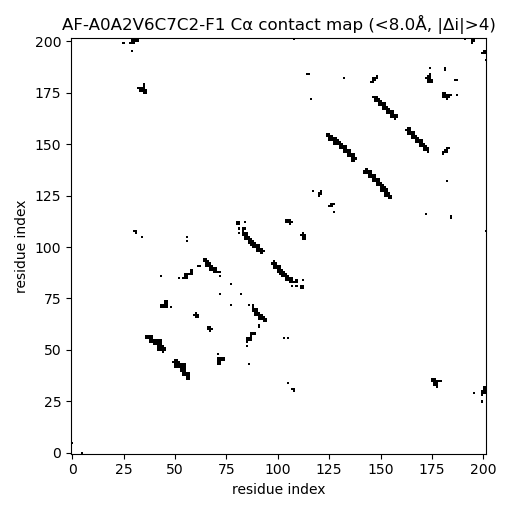04 N N . ASN A 1 103 ? -7.589 -0.407 2.908 1.00 94.50 103 ASN A N 1
ATOM 805 C CA . ASN A 1 103 ? -7.107 0.472 1.852 1.00 94.50 103 ASN A CA 1
ATOM 806 C C . ASN A 1 103 ? -6.233 -0.327 0.889 1.00 94.50 103 ASN A C 1
ATOM 808 O O . ASN A 1 103 ? -5.260 -0.956 1.303 1.00 94.50 103 ASN A O 1
ATOM 812 N N . VAL A 1 104 ? -6.559 -0.257 -0.395 1.00 95.50 104 VAL A N 1
ATOM 813 C CA . VAL A 1 104 ? -5.755 -0.798 -1.484 1.00 95.50 104 VAL A CA 1
ATOM 814 C C . VAL A 1 104 ? -5.300 0.359 -2.360 1.00 95.50 104 VAL A C 1
ATOM 816 O O . VAL A 1 104 ? -6.114 1.181 -2.783 1.00 95.50 104 VAL A O 1
ATOM 819 N N . VAL A 1 105 ? -3.997 0.405 -2.624 1.00 94.75 105 VAL A N 1
ATOM 820 C CA . VAL A 1 105 ? -3.366 1.311 -3.586 1.00 94.75 105 VAL A CA 1
ATOM 821 C C . VAL A 1 105 ? -2.769 0.439 -4.677 1.00 94.75 105 VAL A C 1
ATOM 823 O O . VAL A 1 105 ? -1.855 -0.345 -4.423 1.00 94.75 105 VAL A O 1
ATOM 826 N N . LEU A 1 106 ? -3.327 0.541 -5.876 1.00 95.12 106 LEU A N 1
ATOM 827 C CA . LEU A 1 106 ? -2.877 -0.183 -7.050 1.00 95.12 106 LEU A CA 1
ATOM 828 C C . LEU A 1 106 ? -2.091 0.768 -7.949 1.00 95.12 106 LEU A C 1
ATOM 830 O O . LEU A 1 106 ? -2.592 1.802 -8.389 1.00 95.12 106 LEU A O 1
ATOM 834 N N . MET A 1 107 ? -0.849 0.380 -8.206 1.00 93.06 107 MET A N 1
ATOM 835 C CA . MET A 1 107 ? 0.093 1.098 -9.051 1.00 93.06 107 MET A CA 1
ATOM 836 C C . MET A 1 107 ? -0.340 1.068 -10.521 1.00 93.06 107 MET A C 1
ATOM 838 O O . MET A 1 107 ? -0.782 0.033 -11.021 1.00 93.06 107 MET A O 1
ATOM 842 N N . GLY A 1 108 ? -0.145 2.193 -11.209 1.00 91.44 108 GLY A N 1
ATOM 843 C CA . GLY A 1 108 ? -0.207 2.285 -12.664 1.00 91.44 108 GLY A CA 1
ATOM 844 C C . GLY A 1 108 ? 1.165 2.090 -13.320 1.00 91.44 108 GLY A C 1
ATOM 845 O O . GLY A 1 108 ? 2.036 1.380 -12.822 1.00 91.44 108 GLY A O 1
ATOM 846 N N . SER A 1 109 ? 1.376 2.730 -14.467 1.00 88.19 109 SER A N 1
ATOM 847 C CA . SER A 1 109 ? 2.679 2.775 -15.144 1.00 88.19 109 SER A CA 1
ATOM 848 C C . SER A 1 109 ? 3.705 3.596 -14.360 1.00 88.19 109 SER A C 1
ATOM 850 O O . SER A 1 109 ? 4.906 3.311 -14.438 1.00 88.19 109 SER A O 1
ATOM 852 N N . ASP A 1 110 ? 3.250 4.588 -13.590 1.00 88.69 110 ASP A N 1
ATOM 853 C CA . ASP A 1 110 ? 4.079 5.263 -12.597 1.00 88.69 110 ASP A CA 1
ATOM 854 C C . ASP A 1 110 ? 4.123 4.472 -11.275 1.00 88.69 110 ASP A C 1
ATOM 856 O O . ASP A 1 110 ? 3.131 4.248 -10.575 1.00 88.69 110 ASP A O 1
ATOM 860 N N . ARG A 1 111 ? 5.337 4.045 -10.921 1.00 86.88 111 ARG A N 1
ATOM 861 C CA . ARG A 1 111 ? 5.615 3.116 -9.815 1.00 86.88 111 ARG A CA 1
ATOM 862 C C . ARG A 1 111 ? 5.798 3.818 -8.473 1.00 86.88 111 ARG A C 1
ATOM 864 O O . ARG A 1 111 ? 5.989 3.154 -7.455 1.00 86.88 111 ARG A O 1
ATOM 871 N N . THR A 1 112 ? 5.777 5.148 -8.471 1.00 87.25 112 THR A N 1
ATOM 872 C CA . THR A 1 112 ? 5.984 5.969 -7.269 1.00 87.25 112 THR A CA 1
ATOM 873 C C . THR A 1 112 ? 4.778 5.953 -6.325 1.00 87.25 112 THR A C 1
ATOM 875 O O . THR A 1 112 ? 4.895 6.373 -5.178 1.00 87.25 112 THR A O 1
ATOM 878 N N . SER A 1 113 ? 3.655 5.376 -6.767 1.00 87.25 113 SER A N 1
ATOM 879 C CA . SER A 1 113 ? 2.426 5.186 -5.989 1.00 87.25 113 SER A CA 1
ATOM 880 C C . SER A 1 113 ? 2.533 4.151 -4.864 1.00 87.25 113 SER A C 1
ATOM 882 O O . SER A 1 113 ? 1.820 4.257 -3.868 1.00 87.25 113 SER A O 1
ATOM 884 N N . ILE A 1 114 ? 3.412 3.148 -4.988 1.00 87.62 114 ILE A N 1
ATOM 885 C CA . ILE A 1 114 ? 3.573 2.098 -3.972 1.00 87.62 114 ILE A CA 1
ATOM 886 C C . ILE A 1 114 ? 4.960 2.179 -3.343 1.00 87.62 114 ILE A C 1
ATOM 888 O O . ILE A 1 114 ? 5.979 1.884 -3.974 1.00 87.62 114 ILE A O 1
ATOM 892 N N . HIS A 1 115 ? 4.973 2.458 -2.045 1.00 83.94 115 HIS A N 1
ATOM 893 C CA . HIS A 1 115 ? 6.141 2.396 -1.175 1.00 83.94 115 HIS A CA 1
ATOM 894 C C . HIS A 1 115 ? 5.795 1.673 0.136 1.00 83.94 115 HIS A C 1
ATOM 896 O O . HIS A 1 115 ? 4.695 1.156 0.320 1.00 83.94 115 HIS A O 1
ATOM 902 N N . LYS A 1 116 ? 6.749 1.618 1.069 1.00 87.50 116 LYS A N 1
ATOM 903 C CA . LYS A 1 116 ? 6.526 1.115 2.431 1.00 87.50 116 LYS A CA 1
ATOM 904 C C . LYS A 1 116 ? 5.420 1.932 3.129 1.00 87.50 116 LYS A C 1
ATOM 906 O O . LYS A 1 116 ? 5.622 3.142 3.276 1.00 87.50 116 LYS A O 1
ATOM 911 N N . PRO A 1 117 ? 4.303 1.330 3.591 1.00 89.12 117 PRO A N 1
ATOM 912 C CA . PRO A 1 117 ? 3.234 2.056 4.293 1.00 89.12 117 PRO A CA 1
ATOM 913 C C . PRO A 1 117 ? 3.709 2.831 5.525 1.00 89.12 117 PRO A C 1
ATOM 915 O O . PRO A 1 117 ? 3.091 3.817 5.914 1.00 89.12 117 PRO A O 1
ATOM 918 N N . GLN A 1 118 ? 4.851 2.437 6.092 1.00 92.88 118 GLN A N 1
ATOM 919 C CA . GLN A 1 118 ? 5.536 3.137 7.171 1.00 92.88 118 GLN A CA 1
ATOM 920 C C . GLN A 1 118 ? 5.718 4.631 6.878 1.00 92.88 118 GLN A C 1
ATOM 922 O O . GLN A 1 118 ? 5.493 5.427 7.778 1.00 92.88 118 GLN A O 1
ATOM 927 N N . TYR A 1 119 ? 6.056 5.022 5.641 1.00 89.81 119 TYR A N 1
ATOM 928 C CA . TYR A 1 119 ? 6.233 6.437 5.293 1.00 89.81 119 TYR A CA 1
ATOM 929 C C . TYR A 1 119 ? 4.920 7.227 5.379 1.00 89.81 119 TYR A C 1
ATOM 931 O O . TYR A 1 119 ? 4.905 8.316 5.953 1.00 89.81 119 TYR A O 1
ATOM 939 N N . CYS A 1 120 ? 3.813 6.663 4.877 1.00 87.25 120 CYS A N 1
ATOM 940 C CA . CYS A 1 120 ? 2.488 7.278 4.996 1.00 87.25 120 CYS A CA 1
ATOM 941 C C . CYS A 1 120 ? 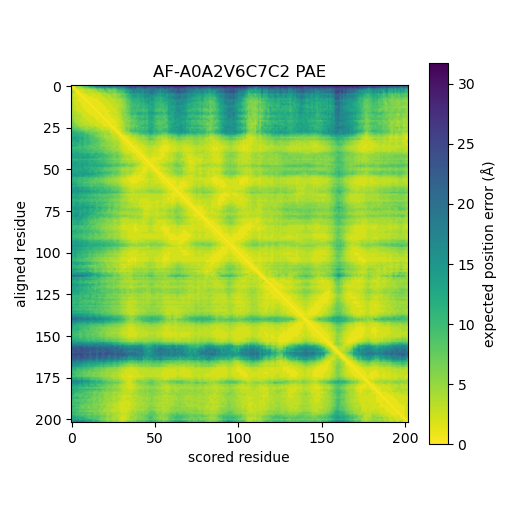2.066 7.386 6.460 1.00 87.25 120 CYS A C 1
ATOM 943 O O . CYS A 1 120 ? 1.648 8.452 6.895 1.00 87.25 120 CYS A O 1
ATOM 945 N N . LEU A 1 121 ? 2.203 6.300 7.226 1.00 90.75 121 LEU A N 1
ATOM 946 C CA . LEU A 1 121 ? 1.774 6.261 8.624 1.00 90.75 121 LEU A CA 1
ATOM 947 C C . LEU A 1 121 ? 2.521 7.292 9.468 1.00 90.75 121 LEU A C 1
ATOM 949 O O . LEU A 1 121 ? 1.890 8.065 10.187 1.00 90.75 121 LEU A O 1
ATOM 953 N N . THR A 1 122 ? 3.845 7.379 9.323 1.00 92.19 122 THR A N 1
ATOM 954 C CA . THR A 1 122 ? 4.626 8.403 10.028 1.00 92.19 122 THR A CA 1
ATOM 955 C C . THR A 1 122 ? 4.278 9.815 9.572 1.00 92.19 122 THR A C 1
ATOM 957 O O . THR A 1 122 ? 4.181 10.710 10.406 1.00 92.19 122 THR A O 1
ATOM 960 N N . GLY A 1 123 ? 4.024 10.020 8.273 1.00 86.94 123 GLY A N 1
ATOM 961 C CA . GLY A 1 123 ? 3.571 11.310 7.743 1.00 86.94 123 GLY A CA 1
ATOM 962 C C . GLY A 1 123 ? 2.193 11.736 8.264 1.00 86.94 123 GLY A C 1
ATOM 963 O O . GLY A 1 123 ? 1.927 12.924 8.391 1.00 86.94 123 GLY A O 1
ATOM 964 N N . GLN A 1 124 ? 1.345 10.772 8.632 1.00 87.62 124 GLN A N 1
ATOM 965 C CA . GLN A 1 124 ? 0.035 10.981 9.261 1.00 87.62 124 GLN A CA 1
ATOM 966 C C . GLN A 1 124 ? 0.116 11.139 10.792 1.00 87.62 124 GLN A C 1
ATOM 968 O O . GLN A 1 124 ? -0.913 11.172 11.464 1.00 87.62 124 GLN A O 1
ATOM 973 N N . GLY A 1 125 ? 1.323 11.219 11.362 1.00 91.06 125 GLY A N 1
ATOM 974 C CA . GLY A 1 125 ? 1.530 11.422 12.797 1.00 91.06 125 GLY A CA 1
ATOM 975 C C . GLY A 1 125 ? 1.526 10.143 13.637 1.00 91.06 125 GLY A C 1
ATOM 976 O O . GLY A 1 125 ? 1.410 10.222 14.860 1.00 91.06 125 GLY A O 1
ATOM 977 N N . TRP A 1 126 ? 1.660 8.963 13.023 1.00 94.75 126 TRP A N 1
ATOM 978 C CA . TRP A 1 126 ? 1.835 7.709 13.759 1.00 94.75 126 TRP A CA 1
ATOM 979 C C . TRP A 1 126 ? 3.307 7.426 14.047 1.00 94.75 126 TRP A C 1
ATOM 981 O O . TRP A 1 126 ? 4.147 7.377 13.153 1.00 94.75 126 TRP A O 1
ATOM 991 N N . TRP A 1 127 ? 3.616 7.141 15.303 1.00 95.88 127 TRP A N 1
ATOM 992 C CA . TRP A 1 127 ? 4.887 6.572 15.713 1.00 95.88 127 TRP A CA 1
ATOM 993 C C . TRP A 1 127 ? 4.829 5.047 15.635 1.00 95.88 127 TRP A C 1
ATOM 995 O O . TRP A 1 127 ? 3.964 4.426 16.251 1.00 95.88 127 TRP A O 1
ATOM 1005 N N . ILE A 1 128 ? 5.747 4.425 14.896 1.00 96.94 128 ILE A N 1
ATOM 1006 C CA . ILE A 1 128 ? 5.809 2.963 14.779 1.00 96.94 128 ILE A CA 1
ATOM 1007 C C . ILE A 1 128 ? 6.572 2.410 15.984 1.00 96.94 128 ILE A C 1
ATOM 1009 O O . ILE A 1 128 ? 7.794 2.505 16.054 1.00 96.94 128 ILE A O 1
ATOM 1013 N N . ASP A 1 129 ? 5.847 1.800 16.918 1.00 97.19 129 ASP A N 1
ATOM 1014 C CA . ASP A 1 129 ? 6.416 1.176 18.115 1.00 97.19 129 ASP A CA 1
ATOM 1015 C C . ASP A 1 129 ? 7.107 -0.152 17.787 1.00 97.19 129 ASP A C 1
ATOM 1017 O O . ASP A 1 129 ? 8.115 -0.517 18.395 1.00 97.19 129 ASP A O 1
ATOM 1021 N N . ARG A 1 130 ? 6.532 -0.917 16.850 1.00 97.38 130 ARG A N 1
ATOM 1022 C CA . ARG A 1 130 ? 7.026 -2.245 16.479 1.00 97.38 130 ARG A CA 1
ATOM 1023 C C . ARG A 1 130 ? 6.695 -2.584 15.031 1.00 97.38 130 ARG A C 1
ATOM 1025 O O . ARG A 1 130 ? 5.608 -2.268 14.560 1.00 97.38 130 ARG A O 1
ATOM 1032 N N . SER A 1 131 ? 7.621 -3.262 14.355 1.00 97.44 131 SER A N 1
ATOM 1033 C CA . SER A 1 131 ? 7.427 -3.880 13.037 1.00 97.44 131 SER A CA 1
ATOM 1034 C C . SER A 1 131 ? 7.760 -5.368 13.116 1.00 97.44 131 SER A C 1
ATOM 1036 O O . SER A 1 131 ? 8.841 -5.725 13.580 1.00 97.44 131 SER A O 1
ATOM 1038 N N . GLU A 1 132 ? 6.845 -6.227 12.682 1.00 97.25 132 GLU A N 1
ATOM 1039 C CA . GLU A 1 132 ? 6.964 -7.684 12.772 1.00 97.25 132 GLU A CA 1
ATOM 1040 C C . GLU A 1 132 ? 6.577 -8.326 11.437 1.00 97.25 132 GLU A C 1
ATOM 1042 O O . GLU A 1 132 ? 5.448 -8.173 10.970 1.00 97.25 132 GLU A O 1
ATOM 1047 N N . LEU A 1 133 ? 7.503 -9.083 10.844 1.00 96.88 133 LEU A N 1
ATOM 1048 C CA . LEU A 1 133 ? 7.167 -10.023 9.777 1.00 96.88 133 LEU A CA 1
ATOM 1049 C C . LEU A 1 133 ? 6.479 -11.237 10.399 1.00 96.88 133 LEU A C 1
ATOM 1051 O O . LEU A 1 133 ? 7.009 -11.856 11.321 1.00 96.88 133 LEU A O 1
ATOM 1055 N N . THR A 1 134 ? 5.290 -11.563 9.911 1.00 97.19 134 THR A N 1
ATOM 1056 C CA . THR A 1 134 ? 4.496 -12.693 10.397 1.00 97.19 134 THR A CA 1
ATOM 1057 C C . THR A 1 134 ? 3.616 -13.237 9.273 1.00 97.19 134 THR A C 1
ATOM 1059 O O . THR A 1 134 ? 3.710 -12.783 8.131 1.00 97.19 134 THR A O 1
ATOM 1062 N N . THR A 1 135 ? 2.784 -14.229 9.570 1.00 97.50 135 THR A N 1
ATOM 1063 C CA . THR A 1 135 ? 1.867 -14.830 8.606 1.00 97.50 135 THR A CA 1
ATOM 1064 C C . THR A 1 135 ? 0.439 -14.844 9.132 1.00 97.50 135 THR A C 1
ATOM 1066 O O . THR A 1 135 ? 0.204 -14.911 10.338 1.00 97.50 135 THR A O 1
ATOM 1069 N N . ILE A 1 136 ? -0.523 -14.769 8.213 1.00 96.31 136 ILE A N 1
ATOM 1070 C CA . ILE A 1 136 ? -1.940 -15.007 8.496 1.00 96.31 136 ILE A CA 1
ATOM 1071 C C . ILE A 1 136 ? -2.339 -16.317 7.811 1.00 96.31 136 ILE A C 1
ATOM 1073 O O . ILE A 1 136 ? -2.170 -16.415 6.593 1.00 96.31 136 ILE A O 1
ATOM 1077 N N . PRO A 1 137 ? -2.864 -17.315 8.544 1.00 96.94 137 PRO A N 1
ATOM 1078 C CA . PRO A 1 137 ? -3.347 -18.543 7.931 1.00 96.94 137 PRO A CA 1
ATOM 1079 C C . PRO A 1 137 ? -4.611 -18.247 7.120 1.00 96.94 137 PRO A C 1
ATOM 1081 O O . PRO A 1 137 ? -5.596 -17.721 7.638 1.00 96.94 137 PRO A O 1
ATOM 1084 N N . MET A 1 138 ? -4.574 -18.589 5.839 1.00 94.75 138 MET A N 1
ATOM 1085 C CA . MET A 1 138 ? -5.683 -18.431 4.907 1.00 94.75 138 MET A CA 1
ATOM 1086 C C . MET A 1 138 ? -6.253 -19.806 4.586 1.00 94.75 138 MET A C 1
ATOM 1088 O O . MET A 1 138 ? -5.507 -20.689 4.178 1.00 94.75 138 MET A O 1
ATOM 1092 N N . ASP A 1 139 ? -7.568 -19.984 4.736 1.00 92.12 139 ASP A N 1
ATOM 1093 C CA . ASP A 1 139 ? -8.238 -21.269 4.470 1.00 92.12 139 ASP A CA 1
ATOM 1094 C C . ASP A 1 139 ? -8.898 -21.340 3.084 1.00 92.12 139 ASP A C 1
ATOM 1096 O O . ASP A 1 139 ? -9.200 -22.426 2.587 1.00 92.12 139 ASP A O 1
ATOM 1100 N N . ARG A 1 140 ? -9.163 -20.188 2.456 1.00 88.06 140 ARG A N 1
ATOM 1101 C CA . ARG A 1 140 ? -9.871 -20.086 1.171 1.00 88.06 140 ARG A CA 1
ATOM 1102 C C . ARG A 1 140 ? -9.120 -19.176 0.193 1.00 88.06 140 ARG A C 1
ATOM 1104 O O . ARG A 1 140 ? -8.550 -18.180 0.634 1.00 88.06 140 ARG A O 1
ATOM 1111 N N . PRO A 1 141 ? -9.180 -19.455 -1.125 1.00 85.75 141 PRO A N 1
ATOM 1112 C CA . PRO A 1 141 ? -9.813 -20.624 -1.761 1.00 85.75 141 PRO A CA 1
ATOM 1113 C C . PRO A 1 141 ? -9.032 -21.937 -1.562 1.00 85.75 141 PRO A C 1
ATOM 1115 O O . PRO A 1 141 ? -9.583 -23.012 -1.768 1.00 85.75 141 PRO A O 1
ATOM 1118 N N . SER A 1 142 ? -7.778 -21.853 -1.124 1.00 91.88 142 SER A N 1
ATOM 1119 C CA . SER A 1 142 ? -6.923 -22.973 -0.725 1.00 91.88 142 SER A CA 1
ATOM 1120 C C . SER A 1 142 ? -6.116 -22.577 0.509 1.00 91.88 142 SER A C 1
ATOM 1122 O O . SER A 1 142 ? -5.981 -21.386 0.788 1.00 91.88 142 SER A O 1
ATOM 1124 N N . ARG A 1 143 ? -5.551 -23.556 1.226 1.00 95.88 143 ARG A N 1
ATOM 1125 C CA . ARG A 1 143 ? -4.768 -23.284 2.434 1.00 95.88 143 ARG A CA 1
ATOM 1126 C C . ARG A 1 143 ? -3.382 -22.728 2.108 1.00 95.88 143 ARG A C 1
ATOM 1128 O O . ARG A 1 143 ? -2.644 -23.369 1.364 1.00 95.88 143 ARG A O 1
ATOM 1135 N N . TYR A 1 144 ? -3.017 -21.586 2.681 1.00 94.88 144 TYR A N 1
ATOM 1136 C CA . TYR A 1 144 ? -1.657 -21.038 2.628 1.00 94.88 144 TYR A CA 1
ATOM 1137 C C . TYR A 1 144 ? -1.416 -20.051 3.773 1.00 94.88 144 TYR A C 1
ATOM 1139 O O . TYR A 1 144 ? -2.360 -19.539 4.368 1.00 94.88 144 TYR A O 1
ATOM 1147 N N . ASP A 1 145 ? -0.150 -19.759 4.055 1.00 96.38 145 ASP A N 1
ATOM 1148 C CA . ASP A 1 145 ? 0.238 -18.733 5.020 1.00 96.38 145 ASP A CA 1
ATOM 1149 C C . ASP A 1 145 ? 0.538 -17.429 4.275 1.00 96.38 145 ASP A C 1
ATOM 1151 O O . ASP A 1 145 ? 1.521 -17.334 3.539 1.00 96.38 145 ASP A O 1
ATOM 1155 N N . LEU A 1 146 ? -0.323 -16.421 4.432 1.00 96.50 146 LEU A N 1
ATOM 1156 C CA . LEU A 1 146 ? -0.145 -15.112 3.807 1.00 96.50 146 LEU A CA 1
ATOM 1157 C C . LEU A 1 146 ? 0.965 -14.347 4.540 1.00 96.50 146 LEU A C 1
ATOM 1159 O O . LEU A 1 146 ? 0.762 -14.002 5.707 1.00 96.50 146 LEU A O 1
ATOM 1163 N N . PRO A 1 147 ? 2.110 -14.038 3.901 1.00 97.25 147 PRO A N 1
ATOM 1164 C CA . PRO A 1 147 ? 3.132 -13.207 4.523 1.00 97.25 147 PRO A CA 1
ATOM 1165 C C . PRO A 1 147 ? 2.616 -11.780 4.695 1.00 97.25 147 PRO A C 1
ATOM 1167 O O . PRO A 1 147 ? 2.180 -11.150 3.732 1.00 97.25 147 PRO A O 1
ATOM 1170 N N . VAL A 1 148 ? 2.717 -11.248 5.911 1.00 97.94 148 VAL A N 1
ATOM 1171 C CA . VAL A 1 148 ? 2.311 -9.877 6.233 1.00 97.94 148 VAL A CA 1
ATOM 1172 C C . VAL A 1 148 ? 3.365 -9.160 7.070 1.00 97.94 148 VAL A C 1
ATOM 1174 O O . VAL A 1 148 ? 4.105 -9.762 7.849 1.00 97.94 148 VAL A O 1
ATOM 1177 N N . MET A 1 149 ? 3.410 -7.840 6.931 1.00 97.94 149 MET A N 1
ATOM 1178 C CA . MET A 1 149 ? 4.066 -6.964 7.888 1.00 97.94 149 MET A CA 1
ATOM 1179 C C . MET A 1 149 ? 3.004 -6.428 8.840 1.00 97.94 149 MET A C 1
ATOM 1181 O O . MET A 1 149 ? 2.062 -5.758 8.413 1.00 97.94 149 MET A O 1
ATOM 1185 N N . LYS A 1 150 ? 3.182 -6.697 10.131 1.00 97.94 150 LYS A N 1
ATOM 1186 C CA . LYS A 1 150 ? 2.368 -6.141 11.207 1.00 97.94 150 LYS A CA 1
ATOM 1187 C C . LYS A 1 150 ? 3.116 -4.981 11.855 1.00 97.94 150 LYS A C 1
ATOM 1189 O O . LYS A 1 150 ? 4.255 -5.137 12.290 1.00 97.94 150 LYS A O 1
ATOM 1194 N N . LEU A 1 151 ? 2.465 -3.830 11.947 1.00 97.75 151 LEU A N 1
ATOM 1195 C CA . LEU A 1 151 ? 2.964 -2.654 12.643 1.00 97.75 151 LEU A CA 1
ATOM 1196 C C . LEU A 1 151 ? 2.077 -2.375 13.850 1.00 97.75 151 LEU A C 1
ATOM 1198 O O . LEU A 1 151 ? 0.860 -2.263 13.714 1.00 97.75 151 LEU A O 1
ATOM 1202 N N . THR A 1 152 ? 2.694 -2.211 15.012 1.00 97.81 152 THR A N 1
ATOM 1203 C CA . THR A 1 152 ? 2.037 -1.602 16.170 1.00 97.81 152 THR A CA 1
ATOM 1204 C C . THR A 1 152 ? 2.469 -0.152 16.209 1.00 97.81 152 THR A C 1
ATOM 1206 O O . THR A 1 152 ? 3.670 0.125 16.212 1.00 97.81 152 THR A O 1
ATOM 1209 N N . ALA A 1 153 ? 1.506 0.762 16.210 1.00 97.00 153 ALA A N 1
ATOM 1210 C CA . ALA A 1 153 ? 1.780 2.184 16.172 1.00 97.00 153 ALA A CA 1
ATOM 1211 C C . ALA A 1 153 ? 0.966 2.949 17.215 1.00 97.00 153 ALA A C 1
ATOM 1213 O O . ALA A 1 153 ? -0.141 2.560 17.592 1.00 97.00 153 ALA A O 1
ATOM 1214 N N . THR A 1 154 ? 1.523 4.069 17.649 1.00 96.44 154 THR A N 1
ATOM 1215 C CA . THR A 1 154 ? 0.918 5.001 18.590 1.00 96.44 154 THR A CA 1
ATOM 1216 C C . THR A 1 154 ? 0.814 6.367 17.924 1.00 96.44 154 THR A C 1
ATOM 1218 O O . THR A 1 154 ? 1.779 6.838 17.335 1.00 96.44 154 THR A O 1
ATOM 1221 N N . SER A 1 155 ? -0.324 7.035 18.056 1.00 93.69 155 SER A N 1
ATOM 1222 C CA . SER A 1 155 ? -0.475 8.449 17.708 1.00 93.69 155 SER A CA 1
ATOM 1223 C C . SER A 1 155 ? -0.894 9.233 18.949 1.00 93.69 155 SER A C 1
ATOM 1225 O O . SER A 1 155 ? -1.513 8.683 19.863 1.00 93.69 155 SER A O 1
ATOM 1227 N N . VAL A 1 156 ? -0.512 10.504 19.018 1.00 88.88 156 VAL A N 1
ATOM 1228 C CA . VAL A 1 156 ? -0.952 11.423 20.070 1.00 88.88 156 VAL A CA 1
ATOM 1229 C C . VAL A 1 156 ? -1.677 12.567 19.383 1.00 88.88 156 VAL A C 1
ATOM 1231 O O . VAL A 1 156 ? -1.052 13.373 18.699 1.00 88.88 156 VAL A O 1
ATOM 1234 N N . GLY A 1 157 ? -2.995 12.593 19.548 1.00 82.81 157 GLY A N 1
ATOM 1235 C CA . GLY A 1 157 ? -3.845 13.695 19.121 1.00 82.81 157 GLY A CA 1
ATOM 1236 C C . GLY A 1 157 ? -4.161 14.629 20.283 1.00 82.81 157 GLY A C 1
ATOM 1237 O O . GLY A 1 157 ? -3.807 14.360 21.432 1.00 82.81 157 GLY A O 1
ATOM 1238 N N . GLU A 1 158 ? -4.864 15.709 19.980 1.00 82.19 158 GLU A N 1
ATOM 1239 C CA . GLU A 1 158 ? -5.376 16.657 20.963 1.00 82.19 158 GLU A CA 1
ATOM 1240 C C . GLU A 1 158 ? -6.897 16.746 20.802 1.00 82.19 158 GLU A C 1
ATOM 1242 O O . GLU A 1 158 ? -7.408 16.799 19.680 1.00 82.19 158 GLU A O 1
ATOM 1247 N N . THR A 1 159 ? -7.639 16.681 21.904 1.00 77.31 159 THR A N 1
ATOM 1248 C CA . THR A 1 159 ? -9.096 16.859 21.890 1.00 77.31 159 THR A CA 1
ATOM 1249 C C . THR A 1 159 ? -9.451 18.328 21.689 1.00 77.31 159 THR A C 1
ATOM 1251 O O . THR A 1 159 ? -8.631 19.222 21.883 1.00 77.31 159 THR A O 1
ATOM 1254 N N . ALA A 1 160 ? -10.727 18.603 21.406 1.00 76.69 160 ALA A N 1
ATOM 1255 C CA . ALA A 1 160 ? -11.250 19.970 21.389 1.00 76.69 160 ALA A CA 1
ATOM 1256 C C . ALA A 1 160 ? -11.055 20.724 22.727 1.00 76.69 160 ALA A C 1
ATOM 1258 O O . ALA A 1 160 ? -11.111 21.949 22.746 1.00 76.69 160 ALA A O 1
ATOM 1259 N N . SER A 1 161 ? -10.822 20.008 23.836 1.00 81.56 161 SER A N 1
ATOM 1260 C CA . SER A 1 161 ? -10.532 20.569 25.162 1.00 81.56 161 SER A CA 1
ATOM 1261 C C . SER A 1 161 ? -9.035 20.764 25.455 1.00 81.56 161 SER A C 1
ATOM 1263 O O . SER A 1 161 ? -8.700 21.191 26.557 1.00 81.56 161 SER A O 1
ATOM 1265 N N . GLY A 1 162 ? -8.138 20.460 24.508 1.00 81.38 162 GLY A N 1
ATOM 1266 C CA . GLY A 1 162 ? -6.683 20.568 24.691 1.00 81.38 162 GLY A CA 1
ATOM 1267 C C . GLY A 1 162 ? -6.037 19.364 25.392 1.00 81.38 162 GLY A C 1
ATOM 1268 O O . GLY A 1 162 ? -4.864 19.400 25.767 1.00 81.38 162 GLY A O 1
ATOM 1269 N N . GLU A 1 163 ? -6.789 18.283 25.617 1.00 85.69 163 GLU A N 1
ATOM 1270 C CA . GLU A 1 163 ? -6.261 17.078 26.253 1.00 85.69 163 GLU A CA 1
ATOM 1271 C C . GLU A 1 163 ? -5.529 16.212 25.224 1.00 85.69 163 GLU A C 1
ATOM 1273 O O . GLU A 1 163 ? -6.062 15.888 24.161 1.00 85.69 163 GLU A O 1
ATOM 1278 N N . LYS A 1 164 ? -4.304 15.789 25.553 1.00 84.69 164 LYS A N 1
ATOM 1279 C CA . LYS A 1 164 ? -3.548 14.861 24.709 1.00 84.69 164 LYS A CA 1
ATOM 1280 C C . LYS A 1 164 ? -4.128 13.456 24.821 1.00 84.69 164 LYS A C 1
ATOM 1282 O O . LYS A 1 164 ? -3.965 12.798 25.847 1.00 84.69 164 LYS A O 1
ATOM 1287 N N . VAL A 1 165 ? -4.723 12.962 23.741 1.00 87.69 165 VAL A N 1
ATOM 1288 C CA . VAL A 1 165 ? -5.270 11.605 23.671 1.00 87.69 165 VAL A CA 1
ATOM 1289 C C . VAL A 1 165 ? -4.322 10.706 22.900 1.00 87.69 165 VAL A C 1
ATOM 1291 O O . VAL A 1 165 ? -3.981 10.947 21.741 1.00 87.69 165 VAL A O 1
ATOM 1294 N N . LYS A 1 166 ? -3.899 9.631 23.565 1.00 90.56 166 LYS A N 1
ATOM 1295 C CA . LYS A 1 166 ? -3.060 8.593 22.974 1.00 90.56 166 LYS A CA 1
ATOM 1296 C C . LYS A 1 166 ? -3.935 7.563 22.264 1.00 90.56 166 LYS A C 1
ATOM 1298 O O . LYS A 1 166 ? -4.695 6.849 22.913 1.00 90.56 166 LYS A O 1
ATOM 1303 N N . ALA A 1 167 ? -3.771 7.438 20.954 1.00 91.00 167 ALA A N 1
ATOM 1304 C CA . ALA A 1 167 ? -4.363 6.380 20.149 1.00 91.00 167 ALA A CA 1
ATOM 1305 C C . ALA A 1 167 ? -3.336 5.270 19.889 1.00 91.00 167 ALA A C 1
ATOM 1307 O O . ALA A 1 167 ? -2.143 5.532 19.728 1.00 91.00 167 ALA A O 1
ATOM 1308 N N . ARG A 1 168 ? -3.798 4.019 19.828 1.00 93.81 168 ARG A N 1
ATOM 1309 C CA . ARG A 1 168 ? -2.991 2.862 19.419 1.00 93.81 168 ARG A CA 1
ATOM 1310 C C . ARG A 1 168 ? -3.656 2.149 18.256 1.00 93.81 168 ARG A C 1
ATOM 1312 O O . ARG A 1 168 ? -4.866 1.960 18.267 1.00 93.81 168 ARG A O 1
ATOM 1319 N N . GLY A 1 169 ? -2.850 1.749 17.282 1.00 93.19 169 GLY A N 1
ATOM 1320 C CA . GLY A 1 169 ? -3.294 1.101 16.057 1.00 93.19 169 GLY A CA 1
ATOM 1321 C C . GLY A 1 169 ? -2.453 -0.127 15.737 1.00 93.19 169 GLY A C 1
ATOM 1322 O O . GLY A 1 169 ? -1.250 -0.169 16.011 1.00 93.19 169 GLY A O 1
ATOM 1323 N N . VAL A 1 170 ? -3.104 -1.125 15.144 1.00 96.56 170 VAL A N 1
ATOM 1324 C CA . VAL A 1 170 ? -2.452 -2.279 14.522 1.00 96.56 170 VAL A CA 1
ATOM 1325 C C . VAL A 1 170 ? -2.680 -2.176 13.023 1.00 96.56 170 VAL A C 1
ATOM 1327 O O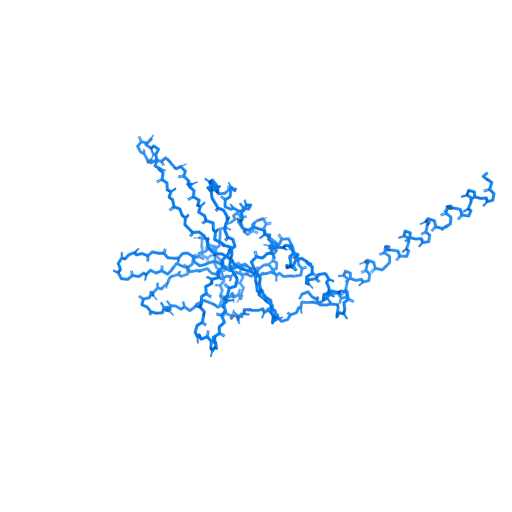 . VAL A 1 170 ? -3.820 -2.159 12.567 1.00 96.56 170 VAL A O 1
ATOM 1330 N N . TYR A 1 171 ? -1.592 -2.121 12.264 1.00 96.75 171 TYR A N 1
ATOM 1331 C CA . TYR A 1 171 ? -1.618 -2.091 10.808 1.00 96.75 171 TYR A CA 1
ATOM 1332 C C . TYR A 1 171 ? -1.055 -3.392 10.276 1.00 96.75 171 TYR A C 1
ATOM 1334 O O . TYR A 1 171 ? -0.015 -3.856 10.735 1.00 96.75 171 TYR A O 1
ATOM 1342 N N . VAL A 1 172 ? -1.724 -3.968 9.289 1.00 97.31 172 VAL A N 1
ATOM 1343 C CA . VAL A 1 172 ? -1.271 -5.181 8.619 1.00 97.31 172 VAL A CA 1
ATOM 1344 C C . VAL A 1 172 ? -1.273 -4.910 7.130 1.00 97.31 172 VAL A C 1
ATOM 1346 O O . VAL A 1 172 ? -2.284 -4.464 6.591 1.00 97.31 172 VAL A O 1
ATOM 1349 N N . TYR A 1 173 ? -0.146 -5.152 6.469 1.00 97.00 173 TYR A N 1
ATOM 1350 C CA . TYR A 1 173 ? -0.043 -4.973 5.028 1.00 97.00 173 TYR A CA 1
ATOM 1351 C C . TYR A 1 173 ? 0.782 -6.079 4.372 1.00 97.00 173 TYR A C 1
ATOM 1353 O O . TYR A 1 173 ? 1.640 -6.708 4.994 1.00 97.00 173 TYR A O 1
ATOM 1361 N N . TRP A 1 174 ? 0.534 -6.270 3.083 1.00 97.00 174 TRP A N 1
ATOM 1362 C CA . TRP A 1 174 ? 1.327 -7.081 2.171 1.00 97.00 174 TRP A CA 1
ATOM 1363 C C . TRP A 1 174 ? 1.245 -6.458 0.774 1.00 97.00 174 TRP A C 1
ATOM 1365 O O . TRP A 1 174 ? 0.395 -5.610 0.499 1.00 97.00 174 TRP A O 1
ATOM 1375 N N . PHE A 1 175 ? 2.149 -6.864 -0.103 1.00 95.81 175 PHE A N 1
ATOM 1376 C CA . PHE A 1 175 ? 2.155 -6.532 -1.518 1.00 95.81 175 PHE A CA 1
ATOM 1377 C C . PHE A 1 175 ? 1.645 -7.729 -2.312 1.00 95.81 175 PHE A C 1
ATOM 1379 O O . PHE A 1 175 ? 1.933 -8.878 -1.965 1.00 95.81 175 PHE A O 1
ATOM 1386 N N . VAL A 1 176 ? 0.900 -7.448 -3.378 1.00 94.81 176 VAL A N 1
ATOM 1387 C CA . VAL A 1 176 ? 0.316 -8.455 -4.261 1.00 94.81 176 VAL A CA 1
ATOM 1388 C C . VAL A 1 176 ? 0.483 -8.040 -5.722 1.00 94.81 176 VAL A C 1
ATOM 1390 O O . VAL A 1 176 ? 0.276 -6.877 -6.067 1.00 94.81 176 VAL A O 1
ATOM 1393 N N . ALA A 1 177 ? 0.854 -8.998 -6.564 1.00 92.44 177 ALA A N 1
ATOM 1394 C CA . ALA A 1 177 ? 0.901 -8.903 -8.022 1.00 92.44 177 ALA A CA 1
ATOM 1395 C C . ALA A 1 177 ? 0.459 -10.250 -8.637 1.00 92.44 177 ALA A C 1
ATOM 1397 O O . ALA A 1 177 ? 0.034 -11.148 -7.906 1.00 92.44 177 ALA A O 1
ATOM 1398 N N . ASP A 1 178 ? 0.502 -10.395 -9.966 1.00 88.94 178 ASP A N 1
ATOM 1399 C CA . ASP A 1 178 ? 0.135 -11.652 -10.636 1.00 88.94 178 ASP A CA 1
ATOM 1400 C C . ASP A 1 178 ? 1.010 -12.816 -10.130 1.00 88.94 178 ASP A C 1
ATOM 1402 O O . ASP A 1 178 ? 2.208 -12.868 -10.390 1.00 88.94 178 ASP A O 1
ATOM 1406 N N . ASN A 1 179 ? 0.402 -13.752 -9.394 1.00 86.81 179 ASN A N 1
ATOM 1407 C CA . ASN A 1 179 ? 1.049 -14.909 -8.754 1.00 86.81 179 ASN A CA 1
ATOM 1408 C C . ASN A 1 179 ? 2.136 -14.583 -7.711 1.00 86.81 179 ASN A C 1
ATOM 1410 O O . ASN A 1 179 ? 2.934 -15.455 -7.365 1.00 86.81 179 ASN A O 1
ATOM 1414 N N . GLU A 1 180 ? 2.159 -13.364 -7.172 1.00 91.25 180 GLU A N 1
ATOM 1415 C CA . GLU A 1 180 ? 3.191 -12.926 -6.232 1.00 91.25 180 GLU A CA 1
ATOM 1416 C C . GLU A 1 180 ? 2.597 -12.259 -4.990 1.00 91.25 180 GLU A C 1
ATOM 1418 O O . GLU A 1 180 ? 1.762 -11.359 -5.078 1.00 91.25 180 GLU A O 1
ATOM 1423 N N . LEU A 1 181 ? 3.059 -12.693 -3.814 1.00 94.00 181 LEU A N 1
ATOM 1424 C CA . LEU A 1 181 ? 2.673 -12.163 -2.507 1.00 94.00 181 LEU A CA 1
ATOM 1425 C C . LEU A 1 181 ? 3.917 -11.998 -1.637 1.00 94.00 181 LEU A C 1
ATOM 1427 O O . LEU A 1 181 ? 4.699 -12.935 -1.484 1.00 94.00 181 LEU A O 1
ATOM 1431 N N . THR A 1 182 ? 4.106 -10.823 -1.041 1.00 94.50 182 THR A N 1
ATOM 1432 C CA . THR A 1 182 ? 5.208 -10.599 -0.095 1.00 94.50 182 THR A CA 1
ATOM 1433 C C . THR A 1 182 ? 4.896 -9.484 0.893 1.00 94.50 182 THR A C 1
ATOM 1435 O O . THR A 1 182 ? 4.232 -8.509 0.561 1.00 94.50 182 THR A O 1
ATOM 1438 N N . ALA A 1 183 ? 5.422 -9.588 2.109 1.00 94.88 183 ALA A N 1
ATOM 1439 C CA . ALA A 1 183 ? 5.448 -8.489 3.073 1.00 94.88 183 ALA A CA 1
ATOM 1440 C C . ALA A 1 183 ? 6.687 -7.585 2.919 1.00 94.88 183 ALA A C 1
ATOM 1442 O O . ALA A 1 183 ? 6.751 -6.496 3.500 1.00 94.88 183 ALA A O 1
ATOM 1443 N N . ASP A 1 184 ? 7.685 -8.031 2.151 1.00 92.75 184 ASP A N 1
ATOM 1444 C CA . ASP A 1 184 ? 8.973 -7.368 2.004 1.00 92.75 184 ASP A CA 1
ATOM 1445 C C . ASP A 1 184 ? 8.996 -6.472 0.758 1.00 92.75 184 ASP A C 1
ATOM 1447 O O . ASP A 1 184 ? 8.883 -6.899 -0.392 1.00 92.75 184 ASP A O 1
ATOM 1451 N N . HIS A 1 185 ? 9.200 -5.181 1.001 1.00 89.38 185 HIS A N 1
ATOM 1452 C CA . HIS A 1 185 ? 9.314 -4.182 -0.049 1.00 89.38 185 HIS A CA 1
ATOM 1453 C C . HIS A 1 185 ? 10.526 -4.399 -0.972 1.00 89.38 185 HIS A C 1
ATOM 1455 O O . HIS A 1 185 ? 10.435 -4.110 -2.160 1.00 89.38 185 HIS A O 1
ATOM 1461 N N . LEU A 1 186 ? 11.670 -4.863 -0.461 1.00 90.19 186 LEU A N 1
ATOM 1462 C CA . LEU A 1 186 ? 12.855 -5.151 -1.276 1.00 90.19 186 LEU A CA 1
ATOM 1463 C C . LEU A 1 186 ? 12.609 -6.348 -2.190 1.00 90.19 186 LEU A C 1
ATOM 1465 O O . LEU A 1 186 ? 12.973 -6.299 -3.363 1.00 90.19 186 LEU A O 1
ATOM 1469 N N . GLN A 1 187 ? 11.935 -7.380 -1.681 1.00 92.38 187 GLN A N 1
ATOM 1470 C CA . GLN A 1 187 ? 11.532 -8.530 -2.486 1.00 92.38 187 GLN A CA 1
ATOM 1471 C C . GLN A 1 187 ? 10.594 -8.108 -3.620 1.00 92.38 187 GLN A C 1
ATOM 1473 O O . GLN A 1 187 ? 10.845 -8.453 -4.773 1.00 92.38 187 GLN A O 1
ATOM 1478 N N . ARG A 1 188 ? 9.589 -7.273 -3.319 1.00 92.00 188 ARG A N 1
ATOM 1479 C CA . ARG A 1 188 ? 8.719 -6.655 -4.332 1.00 92.00 188 ARG A CA 1
ATOM 1480 C C . ARG A 1 188 ? 9.523 -5.912 -5.406 1.00 92.00 188 ARG A C 1
ATOM 1482 O O . ARG A 1 188 ? 9.292 -6.107 -6.594 1.00 92.00 188 ARG A O 1
ATOM 1489 N N . MET A 1 189 ? 10.470 -5.060 -5.000 1.00 91.19 189 MET A N 1
ATOM 1490 C CA . MET A 1 189 ? 11.304 -4.296 -5.941 1.00 91.19 189 MET A CA 1
ATOM 1491 C C . MET A 1 189 ? 12.151 -5.213 -6.829 1.00 91.19 189 MET A C 1
ATOM 1493 O O . MET A 1 189 ? 12.320 -4.942 -8.017 1.00 91.19 189 MET A O 1
ATOM 1497 N N . TRP A 1 190 ? 12.672 -6.301 -6.262 1.00 92.69 190 TRP A N 1
ATOM 1498 C CA . TRP A 1 190 ? 13.447 -7.286 -7.005 1.00 92.69 190 TRP A CA 1
ATOM 1499 C C . TRP A 1 190 ? 12.602 -8.037 -8.036 1.00 92.69 190 TRP A C 1
ATOM 1501 O O . TRP A 1 190 ? 13.034 -8.175 -9.179 1.00 92.69 190 TRP A O 1
ATOM 1511 N N . TRP A 1 191 ? 11.404 -8.494 -7.668 1.00 92.19 191 TRP A N 1
ATOM 1512 C CA . TRP A 1 191 ? 10.496 -9.184 -8.589 1.00 92.19 191 TRP A CA 1
ATOM 1513 C C . TRP A 1 191 ? 10.083 -8.302 -9.763 1.00 92.19 191 TRP A C 1
ATOM 1515 O O . TRP A 1 191 ? 10.251 -8.698 -10.913 1.00 92.19 191 TRP A O 1
ATOM 1525 N N . MET A 1 192 ? 9.712 -7.055 -9.486 1.00 89.88 192 MET A N 1
ATOM 1526 C CA . MET A 1 192 ? 9.409 -6.076 -10.528 1.00 89.88 192 MET A CA 1
ATOM 1527 C C . MET A 1 192 ? 10.606 -5.833 -11.463 1.00 89.88 192 MET A C 1
ATOM 1529 O O . MET A 1 192 ? 10.451 -5.772 -12.682 1.00 89.88 192 MET A O 1
ATOM 1533 N N . ALA A 1 193 ? 11.823 -5.704 -10.920 1.00 89.94 193 ALA A N 1
ATOM 1534 C CA . ALA A 1 193 ? 13.025 -5.545 -11.738 1.00 89.94 193 ALA A CA 1
ATOM 1535 C C . ALA A 1 193 ? 13.295 -6.789 -12.602 1.00 89.94 193 ALA A C 1
ATOM 1537 O O . ALA A 1 193 ? 13.607 -6.665 -13.787 1.00 89.94 193 ALA A O 1
ATOM 1538 N N . ARG A 1 194 ? 13.143 -7.985 -12.025 1.00 92.31 194 ARG A N 1
ATOM 1539 C CA . ARG A 1 194 ? 13.279 -9.270 -12.721 1.00 92.31 194 ARG A CA 1
ATOM 1540 C C . ARG A 1 194 ? 12.293 -9.373 -13.885 1.00 92.31 194 ARG A C 1
ATOM 1542 O O . ARG A 1 194 ? 12.711 -9.752 -14.979 1.00 92.31 194 ARG A O 1
ATOM 1549 N N . ASP A 1 195 ? 11.027 -9.039 -13.668 1.00 89.69 195 ASP A N 1
ATOM 1550 C CA . ASP A 1 195 ? 9.976 -9.197 -14.677 1.00 89.69 195 ASP A CA 1
ATOM 1551 C C . ASP A 1 195 ? 10.099 -8.160 -15.785 1.00 89.69 195 ASP A C 1
ATOM 1553 O O . ASP A 1 195 ? 10.042 -8.514 -16.963 1.00 89.69 195 ASP A O 1
ATOM 1557 N N . LEU A 1 196 ? 10.463 -6.924 -15.446 1.00 87.94 196 LEU A N 1
ATOM 1558 C CA . LEU A 1 196 ? 10.784 -5.916 -16.448 1.00 87.94 196 LEU A CA 1
ATOM 1559 C C . LEU A 1 196 ? 11.928 -6.369 -17.368 1.00 87.94 196 LEU A C 1
ATOM 1561 O O . LEU A 1 196 ? 11.842 -6.199 -18.582 1.00 87.94 196 LEU A O 1
ATOM 1565 N N . ILE A 1 197 ? 12.983 -6.971 -16.811 1.00 87.69 197 ILE A N 1
ATOM 1566 C CA . ILE A 1 197 ? 14.135 -7.448 -17.590 1.00 87.69 197 ILE A CA 1
ATOM 1567 C C . ILE A 1 197 ? 13.766 -8.667 -18.447 1.00 87.69 197 ILE A C 1
ATOM 1569 O O . ILE A 1 197 ? 14.222 -8.778 -19.584 1.00 87.69 197 ILE A O 1
ATOM 1573 N N . ARG A 1 198 ? 12.975 -9.605 -17.910 1.00 88.81 198 ARG A N 1
ATOM 1574 C CA . ARG A 1 198 ? 12.676 -10.884 -18.576 1.00 88.81 198 ARG A CA 1
ATOM 1575 C C . ARG A 1 198 ? 11.533 -10.802 -19.579 1.00 88.81 198 ARG A C 1
ATOM 1577 O O . ARG A 1 198 ? 11.589 -11.471 -20.606 1.00 88.81 198 ARG A O 1
ATOM 1584 N N . THR A 1 199 ? 10.490 -10.043 -19.267 1.00 87.38 199 THR A N 1
ATOM 1585 C CA . THR A 1 199 ? 9.228 -10.036 -20.020 1.00 87.38 199 THR A CA 1
ATOM 1586 C C . THR A 1 199 ? 8.836 -8.643 -20.507 1.00 87.38 199 THR A C 1
ATOM 1588 O O . THR A 1 199 ? 7.906 -8.523 -21.303 1.00 87.38 199 THR A O 1
ATOM 1591 N N . GLY A 1 200 ? 9.518 -7.585 -20.051 1.00 85.12 200 GLY A N 1
ATOM 1592 C CA . GLY A 1 200 ? 9.122 -6.202 -20.329 1.00 85.12 200 GLY A CA 1
ATOM 1593 C C . GLY A 1 200 ? 7.843 -5.781 -19.600 1.00 85.12 200 GLY A C 1
ATOM 1594 O O . GLY A 1 200 ? 7.224 -4.791 -19.988 1.00 85.12 200 GLY A O 1
ATOM 1595 N N . THR A 1 201 ? 7.427 -6.536 -18.581 1.00 87.94 201 THR A N 1
ATOM 1596 C CA . THR A 1 201 ? 6.175 -6.317 -17.848 1.00 87.94 201 THR A CA 1
ATOM 1597 C C . THR A 1 201 ? 6.452 -5.818 -16.432 1.00 87.94 201 THR A C 1
ATOM 1599 O O . THR A 1 201 ? 7.458 -6.197 -15.833 1.00 87.94 201 THR A O 1
ATOM 1602 N N . LEU A 1 202 ? 5.581 -4.935 -15.940 1.00 82.06 202 LEU A N 1
ATOM 1603 C CA . LEU A 1 202 ? 5.569 -4.415 -14.570 1.00 82.06 202 LEU A CA 1
ATOM 1604 C C . LEU A 1 202 ? 4.697 -5.238 -13.637 1.00 82.06 202 LEU A C 1
ATOM 1606 O O . LEU A 1 202 ? 3.606 -5.650 -14.098 1.00 82.06 202 LEU A O 1
#

Mean predicted aligned error: 6.19 Å

Foldseek 3Di:
DDPVVVVVVVVVCCVVVVVVVVVVVLLVLFDADDFLFDKDQPFAAEPVRDGLDRIAGDDDCDDDQWGKDFDHDYPVLCVPADSQKHKGWIWTAHPVRDIDTDIDIDDDSDPPRDDDCVVVCVVVQKDFPDWDWDWDFDPPPHTDTATKIKTWIWGWDADPVRDTDIDIDIDIDWDGGDVDIYRDPVVVVVVQVVCCVVPSYD